Protein AF-A0A7Y6BSF4-F1 (afdb_monomer)

Structure (mmCIF, N/CA/C/O backbone):
data_AF-A0A7Y6BSF4-F1
#
_entry.id   AF-A0A7Y6BSF4-F1
#
loop_
_atom_site.group_PDB
_atom_site.id
_atom_site.type_symbol
_atom_site.label_atom_id
_atom_site.label_alt_id
_atom_site.label_comp_id
_atom_site.label_asym_id
_atom_site.label_entity_id
_atom_site.label_seq_id
_atom_site.pdbx_PDB_ins_code
_atom_site.Cartn_x
_atom_site.Cartn_y
_atom_site.Cartn_z
_atom_site.occupancy
_atom_site.B_iso_or_equiv
_atom_site.auth_seq_id
_atom_site.auth_comp_id
_atom_site.auth_asym_id
_atom_site.auth_atom_id
_atom_site.pdbx_PDB_model_num
ATOM 1 N N . MET A 1 1 ? -9.303 14.505 17.439 1.00 60.97 1 MET A N 1
ATOM 2 C CA . MET A 1 1 ? -8.666 13.301 16.855 1.00 60.97 1 MET A CA 1
ATOM 3 C C . MET A 1 1 ? -7.987 13.713 15.555 1.00 60.97 1 MET A C 1
ATOM 5 O O . MET A 1 1 ? -8.568 14.531 14.851 1.00 60.97 1 MET A O 1
ATOM 9 N N . ARG A 1 2 ? -6.765 13.244 15.262 1.00 72.50 2 ARG A N 1
ATOM 10 C CA . ARG A 1 2 ? -6.078 13.554 13.991 1.00 72.50 2 ARG A CA 1
ATOM 11 C C . ARG A 1 2 ? -6.837 12.926 12.815 1.00 72.50 2 ARG A C 1
ATOM 13 O O . ARG A 1 2 ? -7.435 11.868 12.977 1.00 72.50 2 ARG A O 1
ATOM 20 N N . SER A 1 3 ? -6.778 13.574 11.651 1.00 77.94 3 SER A N 1
ATOM 21 C CA . SER A 1 3 ? -7.277 13.024 10.389 1.00 77.94 3 SER A CA 1
ATOM 22 C C . SER A 1 3 ? -6.431 11.817 9.964 1.00 77.94 3 SER A C 1
ATOM 24 O O . SER A 1 3 ? -5.239 11.987 9.708 1.00 77.94 3 SER A O 1
ATOM 26 N N . LEU A 1 4 ? -7.021 10.620 9.911 1.00 83.88 4 LEU A N 1
ATOM 27 C CA . LEU A 1 4 ? -6.333 9.371 9.530 1.00 83.88 4 LEU A CA 1
ATOM 28 C C . LEU A 1 4 ? -6.482 9.049 8.036 1.00 83.88 4 LEU A C 1
ATOM 30 O O . LEU A 1 4 ? -5.671 8.310 7.483 1.00 83.88 4 LEU A O 1
ATOM 34 N N . SER A 1 5 ? -7.487 9.630 7.383 1.00 84.81 5 SER A N 1
ATOM 35 C CA . SER A 1 5 ? -7.695 9.583 5.933 1.00 84.81 5 SER A CA 1
ATOM 36 C C . SER A 1 5 ? -8.354 10.883 5.459 1.00 84.81 5 SER A C 1
ATOM 38 O O . SER A 1 5 ? -8.779 11.705 6.276 1.00 84.81 5 SER A O 1
ATOM 40 N N . GLN A 1 6 ? -8.494 11.063 4.148 1.00 78.31 6 GLN A N 1
ATOM 41 C CA . GLN A 1 6 ? -9.276 12.151 3.550 1.00 78.31 6 GLN A CA 1
ATOM 42 C C . GLN A 1 6 ? -10.756 12.114 3.967 1.00 78.31 6 GLN A C 1
ATOM 44 O O . GLN A 1 6 ? -11.407 13.156 4.057 1.00 78.31 6 GLN A O 1
ATOM 49 N N . ILE A 1 7 ? -11.300 10.921 4.224 1.00 79.38 7 ILE A N 1
ATOM 50 C CA . ILE A 1 7 ? -12.734 10.707 4.462 1.00 79.38 7 ILE A CA 1
ATOM 51 C C . ILE A 1 7 ? -13.069 10.721 5.965 1.00 79.38 7 ILE A C 1
ATOM 53 O O . ILE A 1 7 ? -14.199 11.077 6.330 1.00 79.38 7 ILE A O 1
ATOM 57 N N . ASN A 1 8 ? -12.095 10.375 6.819 1.00 84.44 8 ASN A N 1
ATOM 58 C CA . ASN A 1 8 ? -12.194 10.264 8.280 1.00 84.44 8 ASN A CA 1
ATOM 59 C C . ASN A 1 8 ? -13.444 9.514 8.747 1.00 84.44 8 ASN A C 1
ATOM 61 O O . ASN A 1 8 ? -14.318 10.050 9.444 1.00 84.44 8 ASN A O 1
ATOM 65 N N . LEU A 1 9 ? -13.541 8.258 8.330 1.00 81.81 9 LEU A N 1
ATOM 66 C CA . LEU A 1 9 ? -14.673 7.402 8.655 1.00 81.81 9 LEU A CA 1
ATOM 67 C C . LEU A 1 9 ? -14.718 7.024 10.138 1.00 81.81 9 LEU A C 1
ATOM 69 O O . LEU A 1 9 ? -15.810 6.919 10.689 1.00 81.81 9 LEU A O 1
ATOM 73 N N . LEU A 1 10 ? -13.572 6.911 10.811 1.00 81.00 10 LEU A N 1
ATOM 74 C CA . LEU A 1 10 ? -13.476 6.593 12.234 1.00 81.00 10 LEU A CA 1
ATOM 75 C C . LEU A 1 10 ? -14.146 7.671 13.085 1.00 81.00 10 LEU A C 1
ATOM 77 O O . LEU A 1 10 ? -14.959 7.355 13.947 1.00 81.00 10 LEU A O 1
ATOM 81 N N . SER A 1 11 ? -13.856 8.952 12.831 1.00 77.31 11 SER A N 1
ATOM 82 C CA . SER A 1 11 ? -14.504 10.038 13.580 1.00 77.31 11 SER A CA 1
ATOM 83 C C . SER A 1 11 ? -16.001 10.101 13.307 1.00 77.31 11 SER A C 1
ATOM 85 O O . SER A 1 11 ? -16.767 10.366 14.226 1.00 77.31 11 SER A O 1
ATOM 87 N N . LYS A 1 12 ? -16.424 9.826 12.064 1.00 82.12 12 LYS A N 1
ATOM 88 C CA . LYS A 1 12 ? -17.850 9.752 11.721 1.00 82.12 12 LYS A CA 1
ATOM 89 C C . LYS A 1 12 ? -18.521 8.616 12.490 1.00 82.12 12 LYS A C 1
ATOM 91 O O . LYS A 1 12 ? -19.498 8.864 13.179 1.00 82.12 12 LYS A O 1
ATOM 96 N N . GLY A 1 13 ? -17.929 7.422 12.477 1.00 76.38 13 GLY A N 1
ATOM 97 C CA . GLY A 1 13 ? -18.426 6.264 13.218 1.00 76.38 13 GLY A CA 1
ATOM 98 C C . GLY A 1 13 ? -18.480 6.485 14.733 1.00 76.38 13 GLY A C 1
ATOM 99 O O . GLY A 1 13 ? -19.457 6.100 15.363 1.00 76.38 13 GLY A O 1
ATOM 100 N N . LEU A 1 14 ? -17.478 7.142 15.326 1.00 78.31 14 LEU A N 1
ATOM 101 C CA . LEU A 1 14 ? -17.485 7.475 16.757 1.00 78.31 14 LEU A CA 1
ATOM 102 C C . LEU A 1 14 ? -18.593 8.473 17.116 1.00 78.31 14 LEU A C 1
ATOM 104 O O . LEU A 1 14 ? -19.271 8.281 18.122 1.00 78.31 14 LEU A O 1
ATOM 108 N N . ASN A 1 15 ? -18.810 9.497 16.287 1.00 79.81 15 ASN A N 1
ATOM 109 C CA . ASN A 1 15 ? -19.904 10.450 16.487 1.00 79.81 15 ASN A CA 1
ATOM 110 C C . ASN A 1 15 ? -21.271 9.766 16.347 1.00 79.81 15 ASN A C 1
ATOM 112 O O . ASN A 1 15 ? -22.157 9.981 17.164 1.00 79.81 15 ASN A O 1
ATOM 116 N N . GLU A 1 16 ? -21.419 8.884 15.357 1.00 74.88 16 GLU A N 1
ATOM 117 C CA . GLU A 1 16 ? -22.640 8.102 15.151 1.00 74.88 16 GLU A CA 1
ATOM 118 C C . GLU A 1 16 ? -22.959 7.143 16.308 1.00 74.88 16 GLU A C 1
ATOM 120 O O . GLU A 1 16 ? -24.130 6.856 16.546 1.00 74.88 16 GLU A O 1
ATOM 125 N N . LEU A 1 17 ? -21.939 6.630 17.006 1.00 73.19 17 LEU A N 1
ATOM 126 C CA . LEU A 1 17 ? -22.104 5.790 18.197 1.00 73.19 17 LEU A CA 1
ATOM 127 C C . LEU A 1 17 ? -22.448 6.601 19.453 1.00 73.19 17 LEU A C 1
ATOM 129 O O . LEU A 1 17 ? -23.107 6.072 20.343 1.00 73.19 17 LEU A O 1
ATOM 133 N N . ALA A 1 18 ? -21.993 7.853 19.537 1.00 74.88 18 ALA A N 1
ATOM 134 C CA . ALA A 1 18 ? -22.313 8.750 20.646 1.00 74.88 18 ALA A CA 1
ATOM 135 C C . ALA A 1 18 ? -23.772 9.246 20.596 1.00 74.88 18 ALA A C 1
ATOM 137 O O . ALA A 1 18 ? -24.351 9.565 21.633 1.00 74.88 18 ALA A O 1
ATOM 138 N N . ASP A 1 19 ? -24.384 9.274 19.410 1.00 74.06 19 ASP A N 1
ATOM 139 C CA . ASP A 1 19 ? -25.801 9.585 19.239 1.00 74.06 19 ASP A CA 1
ATOM 140 C C . ASP A 1 19 ? -26.688 8.385 19.639 1.00 74.06 19 ASP A C 1
ATOM 142 O O . ASP A 1 19 ? -27.031 7.527 18.824 1.00 74.06 19 ASP A O 1
ATOM 146 N N . GLU A 1 20 ? -27.134 8.348 20.900 1.00 58.25 20 GLU A N 1
ATOM 147 C CA . GLU A 1 20 ? -27.978 7.282 21.490 1.00 58.25 20 GLU A CA 1
ATOM 148 C C . GLU A 1 20 ? -29.340 7.051 20.786 1.00 58.25 20 GLU A C 1
ATOM 150 O O . GLU A 1 20 ? -30.041 6.073 21.052 1.00 58.25 20 GLU A O 1
ATOM 155 N N . LYS A 1 21 ? -29.757 7.927 19.862 1.00 57.91 21 LYS A N 1
ATOM 156 C CA . LYS A 1 21 ? -31.103 7.937 19.254 1.00 57.91 21 LYS A CA 1
ATOM 157 C C . LYS A 1 21 ? -31.223 7.087 17.984 1.00 57.91 21 LYS A C 1
ATOM 159 O O . LYS A 1 21 ? -31.672 7.577 16.946 1.00 57.91 21 LYS A O 1
ATOM 164 N N . ARG A 1 22 ? -30.855 5.805 18.031 1.00 58.88 22 ARG A N 1
ATOM 165 C CA . ARG A 1 22 ? -30.888 4.934 16.840 1.00 58.88 22 ARG A CA 1
ATOM 166 C C . ARG A 1 22 ? -31.751 3.680 17.037 1.00 58.88 22 ARG A C 1
ATOM 168 O O . ARG A 1 22 ? -31.344 2.698 17.643 1.00 58.88 22 ARG A O 1
ATOM 175 N N . GLY A 1 23 ? -32.976 3.720 16.497 1.00 67.44 23 GLY A N 1
ATOM 176 C CA . GLY A 1 23 ? -33.899 2.575 16.429 1.00 67.44 23 GLY A CA 1
ATOM 177 C C . GLY A 1 23 ? -33.490 1.521 15.384 1.00 67.44 23 GLY A C 1
ATOM 178 O O . GLY A 1 23 ? -32.611 1.761 14.558 1.00 67.44 23 GLY A O 1
ATOM 179 N N . ILE A 1 24 ? -34.158 0.361 15.366 1.00 64.38 24 ILE A N 1
ATOM 180 C CA . ILE A 1 24 ? -33.802 -0.837 14.562 1.00 64.38 24 ILE A CA 1
ATOM 181 C C . ILE A 1 24 ? -33.601 -0.535 13.056 1.00 64.38 24 ILE A C 1
ATOM 183 O O . ILE A 1 24 ? -32.718 -1.108 12.416 1.00 64.38 24 ILE A O 1
ATOM 187 N N . HIS A 1 25 ? -34.354 0.415 12.489 1.00 59.81 25 HIS A N 1
ATOM 188 C CA . HIS A 1 25 ? -34.218 0.834 11.085 1.00 59.81 25 HIS A CA 1
ATOM 189 C C . HIS A 1 25 ? -32.868 1.485 10.763 1.00 59.81 25 HIS A C 1
ATOM 191 O O . HIS A 1 25 ? -32.310 1.246 9.694 1.00 59.81 25 HIS A O 1
ATOM 197 N N . SER A 1 26 ? -32.305 2.252 11.697 1.00 62.84 26 SER A N 1
ATOM 198 C CA . SER A 1 26 ? -30.985 2.869 11.523 1.00 62.84 26 SER A CA 1
ATOM 199 C C . SER A 1 26 ? -29.856 1.831 11.534 1.00 62.84 26 SER A C 1
ATOM 201 O O . SER A 1 26 ? -28.879 1.972 10.803 1.00 62.84 26 SER A O 1
ATOM 203 N N . TYR A 1 27 ? -30.022 0.735 12.282 1.00 62.59 27 TYR A N 1
ATOM 204 C CA . TYR A 1 27 ? -29.072 -0.378 12.295 1.00 62.59 27 TYR A CA 1
ATOM 205 C C . TYR A 1 27 ? -29.069 -1.147 10.967 1.00 62.59 27 TYR A C 1
ATOM 207 O O . TYR A 1 27 ? -28.011 -1.532 10.463 1.00 62.59 27 TYR A O 1
ATOM 215 N N . LEU A 1 28 ? -30.252 -1.351 10.376 1.00 60.88 28 LEU A N 1
ATOM 216 C CA . LEU A 1 28 ? -30.380 -1.960 9.053 1.00 60.88 28 LEU A CA 1
ATOM 217 C C . LEU A 1 28 ? -29.783 -1.056 7.967 1.00 60.88 28 LEU A C 1
ATOM 219 O O . LEU A 1 28 ? -28.988 -1.544 7.168 1.00 60.88 28 LEU A O 1
ATOM 223 N N . LEU A 1 29 ? -30.077 0.249 7.980 1.00 62.25 29 LEU A N 1
ATOM 224 C CA . LEU A 1 29 ? -29.516 1.209 7.019 1.00 62.25 29 LEU A CA 1
ATOM 225 C C . LEU A 1 29 ? -27.980 1.285 7.117 1.00 62.25 29 LEU A C 1
ATOM 227 O O . LEU A 1 29 ? -27.287 1.192 6.104 1.00 62.25 29 LEU A O 1
ATOM 231 N N . GLY A 1 30 ? -27.441 1.310 8.340 1.00 63.19 30 GLY A N 1
ATOM 232 C CA . GLY A 1 30 ? -25.997 1.297 8.585 1.00 63.19 30 GLY A CA 1
ATOM 233 C C . GLY A 1 30 ? -25.292 0.023 8.097 1.00 63.19 30 GLY A C 1
ATOM 234 O O . GLY A 1 30 ? -24.103 0.057 7.782 1.00 63.19 30 GLY A O 1
ATOM 235 N N . LYS A 1 31 ? -25.994 -1.116 7.966 1.00 64.06 31 LYS A N 1
ATOM 236 C CA . LYS A 1 31 ? -25.427 -2.308 7.306 1.00 64.06 31 LYS A CA 1
ATOM 237 C C . LYS A 1 31 ? -25.275 -2.124 5.796 1.00 64.06 31 LYS A C 1
ATOM 239 O O . LYS A 1 31 ? -24.315 -2.656 5.244 1.00 64.06 31 LYS A O 1
ATOM 244 N N . PHE A 1 32 ? -26.169 -1.383 5.144 1.00 63.12 32 PHE A N 1
ATOM 245 C CA . PHE A 1 32 ? -26.078 -1.106 3.707 1.00 63.12 32 PHE A CA 1
ATOM 246 C C . PHE A 1 32 ? -25.007 -0.056 3.393 1.00 63.12 32 PHE A C 1
ATOM 248 O O . PHE A 1 32 ? -24.246 -0.225 2.439 1.00 63.12 32 PHE A O 1
ATOM 255 N N . GLU A 1 33 ? -24.849 0.960 4.245 1.00 69.50 33 GLU A N 1
ATOM 256 C CA . GLU A 1 33 ? -23.815 1.994 4.079 1.00 69.50 33 GLU A CA 1
ATOM 257 C C . GLU A 1 33 ? -22.380 1.439 4.125 1.00 69.50 33 GLU A C 1
ATOM 259 O O . GLU A 1 33 ? -21.488 1.977 3.466 1.00 69.50 33 GLU A O 1
ATOM 264 N N . LYS A 1 34 ? -22.150 0.310 4.813 1.00 69.06 34 LYS A N 1
ATOM 265 C CA . LYS A 1 34 ? -20.840 -0.377 4.852 1.00 69.06 34 LYS A CA 1
ATOM 266 C C . LYS A 1 34 ? -20.336 -0.833 3.482 1.00 69.06 34 LYS A C 1
ATOM 268 O O . LYS A 1 34 ? -19.127 -1.001 3.303 1.00 69.06 34 LYS A O 1
ATOM 273 N N . TYR A 1 35 ? -21.240 -1.036 2.524 1.00 74.38 35 TYR A N 1
ATOM 274 C CA . TYR A 1 35 ? -20.900 -1.449 1.162 1.00 74.38 35 TYR A CA 1
ATOM 275 C C . TYR A 1 35 ? -20.821 -0.280 0.184 1.00 74.38 35 TYR A C 1
ATOM 277 O O . TYR A 1 35 ? -20.491 -0.507 -0.981 1.00 74.38 35 TYR A O 1
ATOM 285 N N . SER A 1 36 ? -21.049 0.952 0.648 1.00 84.38 36 SER A N 1
ATOM 286 C CA . SER A 1 36 ? -20.882 2.145 -0.176 1.00 84.38 36 SER A CA 1
ATOM 287 C C . SER A 1 36 ? -19.462 2.220 -0.745 1.00 84.38 36 SER A C 1
ATOM 289 O O . SER A 1 36 ? -18.484 1.897 -0.058 1.00 84.38 36 SER A O 1
ATOM 291 N N . ARG A 1 37 ? -19.358 2.602 -2.020 1.00 87.81 37 ARG A N 1
ATOM 292 C CA . ARG A 1 37 ? -18.085 2.817 -2.710 1.00 87.81 37 ARG A CA 1
ATOM 293 C C . ARG A 1 37 ? -17.554 4.198 -2.342 1.00 87.81 37 ARG A C 1
ATOM 295 O O . ARG A 1 37 ? -18.297 5.174 -2.287 1.00 87.81 37 ARG A O 1
ATOM 302 N N . CYS A 1 38 ? -16.272 4.262 -2.029 1.00 88.94 38 CYS A N 1
ATOM 303 C CA . CYS A 1 38 ? -15.579 5.471 -1.616 1.00 88.94 38 CYS A CA 1
ATOM 304 C C . CYS A 1 38 ? -14.312 5.625 -2.451 1.00 88.94 38 CYS A C 1
ATOM 306 O O . CYS A 1 38 ? -13.680 4.635 -2.818 1.00 88.94 38 CYS A O 1
ATOM 308 N N . TYR A 1 39 ? -13.942 6.873 -2.715 1.00 91.38 39 TYR A N 1
ATOM 309 C CA . TYR A 1 39 ? -12.765 7.214 -3.501 1.00 91.38 39 TYR A CA 1
ATOM 310 C C . TYR A 1 39 ? -11.667 7.744 -2.588 1.00 91.38 39 TYR A C 1
ATOM 312 O O . TYR A 1 39 ? -11.932 8.597 -1.740 1.00 91.38 39 TYR A O 1
ATOM 320 N N . LEU A 1 40 ? -10.447 7.254 -2.779 1.00 91.69 40 LEU A N 1
ATOM 321 C CA . LEU A 1 40 ? -9.244 7.781 -2.141 1.00 91.69 40 LEU A CA 1
ATOM 322 C C . LEU A 1 40 ? -8.273 8.250 -3.217 1.00 91.69 40 LEU A C 1
ATOM 324 O O . LEU A 1 40 ? -8.106 7.591 -4.241 1.00 91.69 40 LEU A O 1
ATOM 328 N N . ASP A 1 41 ? -7.614 9.374 -2.972 1.00 93.31 41 ASP A N 1
ATOM 329 C CA . ASP A 1 41 ? -6.631 9.926 -3.898 1.00 93.31 41 ASP A CA 1
ATOM 330 C C . ASP A 1 41 ? -5.217 9.664 -3.344 1.00 93.31 41 ASP A C 1
ATOM 332 O O . ASP A 1 41 ? -4.767 10.324 -2.404 1.00 93.31 41 ASP A O 1
ATOM 336 N N . ILE A 1 42 ? -4.503 8.698 -3.931 1.00 93.38 42 ILE A N 1
ATOM 337 C CA . ILE A 1 42 ? -3.132 8.327 -3.543 1.00 93.38 42 ILE A CA 1
ATOM 338 C C . ILE A 1 42 ? -2.098 9.048 -4.411 1.00 93.38 42 ILE A C 1
ATOM 340 O O . ILE A 1 42 ? -2.309 9.276 -5.604 1.00 93.38 42 ILE A O 1
ATOM 344 N N . ARG A 1 43 ? -0.954 9.419 -3.825 1.00 91.00 43 ARG A N 1
ATOM 345 C CA . ARG A 1 43 ? 0.094 10.190 -4.510 1.00 91.00 43 ARG A CA 1
ATOM 346 C C . ARG A 1 43 ? 1.348 9.349 -4.695 1.00 91.00 43 ARG A C 1
ATOM 348 O O . ARG A 1 43 ? 2.013 9.003 -3.726 1.00 91.00 43 ARG A O 1
ATOM 355 N N . LEU A 1 44 ? 1.732 9.132 -5.949 1.00 90.31 44 LEU A N 1
ATOM 356 C CA . LEU A 1 44 ? 2.836 8.241 -6.307 1.00 90.31 44 LEU A CA 1
ATOM 357 C C . LEU A 1 44 ? 3.783 8.879 -7.337 1.00 90.31 44 LEU A C 1
ATOM 359 O O . LEU A 1 44 ? 3.355 9.718 -8.137 1.00 90.31 44 LEU A O 1
ATOM 363 N N . PRO A 1 45 ? 5.076 8.512 -7.350 1.00 90.38 45 PRO A N 1
ATOM 364 C CA . PRO A 1 45 ? 5.997 8.882 -8.422 1.00 90.38 45 PRO A CA 1
ATOM 365 C C . PRO A 1 45 ? 5.542 8.357 -9.790 1.00 90.38 45 PRO A C 1
ATOM 367 O O . PRO A 1 45 ? 5.086 7.223 -9.906 1.00 90.38 45 PRO A O 1
ATOM 370 N N . HIS A 1 46 ? 5.729 9.150 -10.849 1.00 89.19 46 HIS A N 1
ATOM 371 C CA . HIS A 1 46 ? 5.353 8.753 -12.216 1.00 89.19 46 HIS A CA 1
ATOM 372 C C . HIS A 1 46 ? 6.038 7.461 -12.664 1.00 89.19 46 HIS A C 1
ATOM 374 O O . HIS A 1 46 ? 5.408 6.629 -13.308 1.00 89.19 46 HIS A O 1
ATOM 380 N N . TYR A 1 47 ? 7.322 7.311 -12.335 1.00 87.75 47 TYR A N 1
ATOM 381 C CA . TYR A 1 47 ? 8.110 6.160 -12.758 1.00 87.75 47 TYR A CA 1
ATOM 382 C C . TYR A 1 47 ? 7.588 4.855 -12.146 1.00 87.75 47 TYR A C 1
ATOM 384 O O . TYR A 1 47 ? 7.371 3.894 -12.875 1.00 87.75 47 TYR A O 1
ATOM 392 N N . GLU A 1 48 ? 7.278 4.850 -10.847 1.00 88.56 48 GLU A N 1
ATOM 393 C CA . GLU A 1 48 ? 6.754 3.657 -10.167 1.00 88.56 48 GLU A CA 1
ATOM 394 C C . GLU A 1 48 ? 5.374 3.252 -10.701 1.00 88.56 48 GLU A C 1
ATOM 396 O O . GLU A 1 48 ? 5.086 2.068 -10.843 1.00 88.56 48 GLU A O 1
ATOM 401 N N . ILE A 1 49 ? 4.542 4.226 -11.092 1.00 91.19 49 ILE A N 1
ATOM 402 C CA . ILE A 1 49 ? 3.258 3.951 -11.756 1.00 91.19 49 ILE A CA 1
ATOM 403 C C . ILE A 1 49 ? 3.479 3.286 -13.118 1.00 91.19 49 ILE A C 1
ATOM 405 O O . ILE A 1 49 ? 2.791 2.323 -13.446 1.00 91.19 49 ILE A O 1
ATOM 409 N N . LEU A 1 50 ? 4.402 3.809 -13.931 1.00 90.50 50 LEU A N 1
ATOM 410 C CA . LEU A 1 50 ? 4.700 3.241 -15.250 1.00 90.50 50 LEU A CA 1
ATOM 411 C C . LEU A 1 50 ? 5.266 1.828 -15.131 1.00 90.50 50 LEU A C 1
ATOM 413 O O . LEU A 1 50 ? 4.860 0.948 -15.882 1.00 90.50 50 LEU A O 1
ATOM 417 N N . ARG A 1 51 ? 6.150 1.602 -14.159 1.00 90.06 51 ARG A N 1
ATOM 418 C CA . ARG A 1 51 ? 6.721 0.285 -13.887 1.00 90.06 51 ARG A CA 1
ATOM 419 C C . ARG A 1 51 ? 5.652 -0.712 -13.438 1.00 90.06 51 ARG A C 1
ATOM 421 O O . ARG A 1 51 ? 5.615 -1.815 -13.966 1.00 90.06 51 ARG A O 1
ATOM 428 N N . ALA A 1 52 ? 4.759 -0.316 -12.528 1.00 92.19 52 ALA A N 1
ATOM 429 C CA . ALA A 1 52 ? 3.636 -1.159 -12.118 1.00 92.19 52 ALA A CA 1
ATOM 430 C C . ALA A 1 52 ? 2.738 -1.529 -13.309 1.00 92.19 52 ALA A C 1
ATOM 432 O O . ALA A 1 52 ? 2.347 -2.680 -13.435 1.00 92.19 52 ALA A O 1
ATOM 433 N N . LYS A 1 53 ? 2.450 -0.573 -14.203 1.00 92.56 53 LYS A N 1
ATOM 434 C CA . LYS A 1 53 ? 1.674 -0.835 -15.424 1.00 92.56 53 LYS A CA 1
ATOM 435 C C . LYS A 1 53 ? 2.371 -1.812 -16.364 1.00 92.56 53 LYS A C 1
ATOM 437 O O . LYS A 1 53 ? 1.754 -2.796 -16.727 1.00 92.56 53 LYS A O 1
ATOM 442 N N . SER A 1 54 ? 3.649 -1.584 -16.664 1.00 91.44 54 SER A N 1
ATOM 443 C CA . SER A 1 54 ? 4.439 -2.493 -17.503 1.00 91.44 54 SER A CA 1
ATOM 444 C C . SER A 1 54 ? 4.442 -3.915 -16.942 1.00 91.44 54 SER A C 1
ATOM 446 O O . SER A 1 54 ? 4.294 -4.864 -17.691 1.00 91.44 54 SER A O 1
ATOM 448 N N . PHE A 1 55 ? 4.551 -4.064 -15.619 1.00 90.62 55 PHE A N 1
ATOM 449 C CA . PHE A 1 55 ? 4.475 -5.376 -14.982 1.00 90.62 55 PHE A CA 1
ATOM 450 C C . PHE A 1 55 ? 3.091 -6.029 -15.133 1.00 90.62 55 PHE A C 1
ATOM 452 O O . PHE A 1 55 ? 3.000 -7.237 -15.321 1.00 90.62 55 PHE A O 1
ATOM 459 N N . LEU A 1 56 ? 2.006 -5.256 -15.028 1.00 91.38 56 LEU A N 1
ATOM 460 C CA . LEU A 1 56 ? 0.659 -5.779 -15.264 1.00 91.38 56 LEU A CA 1
ATOM 461 C C . LEU A 1 56 ? 0.463 -6.182 -16.730 1.00 91.38 56 LEU A C 1
ATOM 463 O O . LEU A 1 56 ? -0.158 -7.211 -16.978 1.00 91.38 56 LEU A O 1
ATOM 467 N N . ASP A 1 57 ? 1.029 -5.426 -17.672 1.00 91.00 57 ASP A N 1
ATOM 468 C CA . ASP A 1 57 ? 1.032 -5.775 -19.095 1.00 91.00 57 ASP A CA 1
ATOM 469 C C . ASP A 1 57 ? 1.752 -7.117 -19.322 1.00 91.00 57 ASP A C 1
ATOM 471 O O . ASP A 1 57 ? 1.172 -8.017 -19.927 1.00 91.00 57 ASP A O 1
ATOM 475 N N . ASP A 1 58 ? 2.928 -7.319 -18.714 1.00 89.44 58 ASP A N 1
ATOM 476 C CA . ASP A 1 58 ? 3.649 -8.602 -18.765 1.00 89.44 58 ASP A CA 1
ATOM 477 C C . ASP A 1 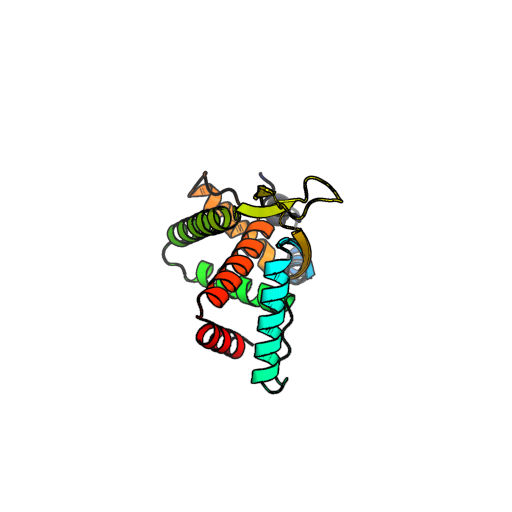58 ? 2.799 -9.766 -18.206 1.00 89.44 58 ASP A C 1
ATOM 479 O O . ASP A 1 58 ? 2.795 -10.871 -18.749 1.00 89.44 58 ASP A O 1
ATOM 483 N N . VAL A 1 59 ? 2.052 -9.538 -17.117 1.00 87.69 59 VAL A N 1
ATOM 484 C CA . VAL A 1 59 ? 1.143 -10.547 -16.537 1.00 87.69 59 VAL A CA 1
ATOM 485 C C . VAL A 1 59 ? -0.008 -10.876 -17.490 1.00 87.69 59 VAL A C 1
ATOM 487 O O . VAL A 1 59 ? -0.375 -12.047 -17.624 1.00 87.69 59 VAL A O 1
ATOM 490 N N . MET A 1 60 ? -0.579 -9.874 -18.161 1.00 88.62 60 MET A N 1
ATOM 491 C CA . MET A 1 60 ? -1.637 -10.087 -19.153 1.00 88.62 60 MET A CA 1
ATOM 492 C C . MET A 1 60 ? -1.111 -10.877 -20.355 1.00 88.62 60 MET A C 1
ATOM 494 O O . MET A 1 60 ? -1.757 -11.833 -20.782 1.00 88.62 60 MET A O 1
ATOM 498 N N . GLU A 1 61 ? 0.084 -10.548 -20.851 1.00 89.19 61 GLU A N 1
ATOM 499 C CA . GLU A 1 61 ? 0.725 -11.279 -21.948 1.00 89.19 61 GLU A CA 1
ATOM 500 C C . GLU A 1 61 ? 0.992 -12.744 -21.578 1.00 89.19 61 GLU A C 1
ATOM 502 O O . GLU A 1 61 ? 0.655 -13.645 -22.343 1.00 89.19 61 GLU A O 1
ATOM 507 N N . LEU A 1 62 ? 1.521 -13.004 -20.378 1.00 87.19 62 LEU A N 1
ATOM 508 C CA . LEU A 1 62 ? 1.817 -14.363 -19.904 1.00 87.19 62 LEU A CA 1
ATOM 509 C C . LEU A 1 62 ? 0.574 -15.223 -19.653 1.00 87.19 62 LEU A C 1
ATOM 511 O O . LEU A 1 62 ? 0.675 -16.449 -19.619 1.00 87.19 62 LEU A O 1
ATOM 515 N N . THR A 1 63 ? -0.579 -14.596 -19.433 1.00 87.81 63 THR A N 1
ATOM 516 C CA . THR A 1 63 ? -1.852 -15.285 -19.179 1.00 87.81 63 THR A CA 1
ATOM 517 C C . THR A 1 63 ? -2.725 -15.374 -20.430 1.00 87.81 63 THR A C 1
ATOM 519 O O . THR A 1 63 ? -3.912 -15.684 -20.315 1.00 87.81 63 THR A O 1
ATOM 522 N N . ASP A 1 64 ? -2.171 -15.086 -21.615 1.00 88.19 64 ASP A N 1
ATOM 523 C CA . ASP A 1 64 ? -2.907 -15.002 -22.882 1.00 88.19 64 ASP A CA 1
ATOM 524 C C . ASP A 1 64 ? -4.151 -14.098 -22.773 1.00 88.19 64 ASP A C 1
ATOM 526 O O . ASP A 1 64 ? -5.202 -14.369 -23.353 1.00 88.19 64 ASP A O 1
ATOM 530 N N . HIS A 1 65 ? -4.040 -13.017 -21.992 1.00 88.12 65 HIS A N 1
ATOM 531 C CA . HIS A 1 65 ? -5.105 -12.047 -21.715 1.00 88.12 65 HIS A CA 1
ATOM 532 C C . HIS A 1 65 ? -6.362 -12.650 -21.061 1.00 88.12 65 HIS A C 1
ATOM 534 O O . HIS A 1 65 ? -7.424 -12.026 -21.047 1.00 88.12 65 HIS A O 1
ATOM 540 N N . SER A 1 66 ? -6.263 -13.854 -20.487 1.00 84.19 66 SER A N 1
ATOM 541 C CA . SER A 1 66 ? -7.363 -14.464 -19.726 1.00 84.19 66 SER A CA 1
ATOM 542 C C . SER A 1 66 ? -7.660 -13.712 -18.426 1.00 84.19 66 SER A C 1
ATOM 544 O O . SER A 1 66 ? -8.793 -13.729 -17.943 1.00 84.19 66 SER A O 1
ATOM 546 N N . ILE A 1 67 ? -6.651 -13.029 -17.880 1.00 85.69 67 ILE A N 1
ATOM 547 C CA . ILE A 1 67 ? -6.727 -12.254 -16.648 1.00 85.69 67 ILE A CA 1
ATOM 548 C C . ILE A 1 67 ? -6.472 -10.783 -16.986 1.00 85.69 67 ILE A C 1
ATOM 550 O O . ILE A 1 67 ? -5.382 -10.418 -17.412 1.00 85.69 67 ILE A O 1
ATOM 554 N N . MET A 1 68 ? -7.479 -9.934 -16.771 1.00 87.38 68 MET A N 1
ATOM 555 C CA . MET A 1 68 ? -7.387 -8.483 -16.960 1.00 87.38 68 MET A CA 1
ATOM 556 C C . MET A 1 68 ? -7.275 -7.810 -15.593 1.00 87.38 68 MET A C 1
ATOM 558 O O . MET A 1 68 ? -8.235 -7.826 -14.825 1.00 87.38 68 MET A O 1
ATOM 562 N N . ILE A 1 69 ? -6.115 -7.226 -15.286 1.00 89.00 69 ILE A N 1
ATOM 563 C CA . ILE A 1 69 ? -5.851 -6.589 -13.987 1.00 89.00 69 ILE A CA 1
ATOM 564 C C . ILE A 1 69 ? -5.474 -5.131 -14.206 1.00 89.00 69 ILE A C 1
ATOM 566 O O . ILE A 1 69 ? -4.528 -4.812 -14.925 1.00 89.00 69 ILE A O 1
ATOM 570 N N . THR A 1 70 ? -6.192 -4.232 -13.539 1.00 91.88 70 THR A N 1
ATOM 571 C CA . THR A 1 70 ? -5.856 -2.807 -13.523 1.00 91.88 70 THR A CA 1
ATOM 572 C C . THR A 1 70 ? -4.978 -2.449 -12.324 1.00 91.88 70 THR A C 1
ATOM 574 O O . THR A 1 70 ? -4.836 -3.198 -11.357 1.00 91.88 70 THR A O 1
ATOM 577 N N . ILE A 1 71 ? -4.400 -1.244 -12.341 1.00 91.75 71 ILE A N 1
ATOM 578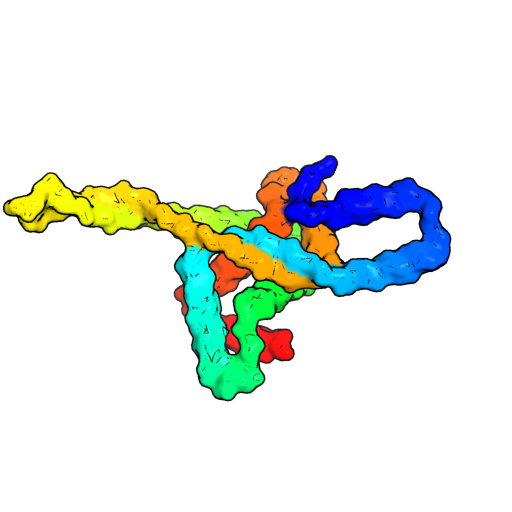 C CA . ILE A 1 71 ? -3.665 -0.727 -11.177 1.00 91.75 71 ILE A CA 1
ATOM 579 C C . ILE A 1 71 ? -4.567 -0.579 -9.942 1.00 91.75 71 ILE A C 1
ATOM 581 O O . ILE A 1 71 ? -4.087 -0.702 -8.818 1.00 91.75 71 ILE A O 1
ATOM 585 N N . GLU A 1 72 ? -5.863 -0.327 -10.141 1.00 92.12 72 GLU A N 1
ATOM 586 C CA . GLU A 1 72 ? -6.840 -0.236 -9.055 1.00 92.12 72 GLU A CA 1
ATOM 587 C C . GLU A 1 72 ? -7.071 -1.613 -8.424 1.00 92.12 72 GLU A C 1
ATOM 589 O O . GLU A 1 72 ? -7.036 -1.730 -7.198 1.00 92.12 72 GLU A O 1
ATOM 594 N N . ASP A 1 73 ? -7.181 -2.662 -9.245 1.00 91.81 73 ASP A N 1
ATOM 595 C CA . ASP A 1 73 ? -7.304 -4.051 -8.782 1.00 91.81 73 ASP A CA 1
ATOM 596 C C . ASP A 1 73 ? -6.045 -4.514 -8.044 1.00 91.81 73 ASP A C 1
ATOM 598 O O . ASP A 1 73 ? -6.133 -5.147 -6.988 1.00 91.81 73 ASP A O 1
ATOM 602 N N . LEU A 1 74 ? -4.861 -4.141 -8.547 1.00 92.69 74 LEU A N 1
ATOM 603 C CA . LEU A 1 74 ? -3.592 -4.402 -7.869 1.00 92.69 74 LEU A CA 1
ATOM 604 C C . LEU A 1 74 ? -3.565 -3.736 -6.489 1.00 92.69 74 LEU A C 1
ATOM 606 O O . LEU A 1 74 ? -3.259 -4.390 -5.493 1.00 92.69 74 LEU A O 1
ATOM 610 N N . VAL A 1 75 ? -3.916 -2.449 -6.406 1.00 94.00 75 VAL A N 1
ATOM 611 C CA . VAL A 1 75 ? -3.978 -1.726 -5.127 1.00 94.00 75 VAL A CA 1
ATOM 612 C C . VAL A 1 75 ? -4.992 -2.370 -4.179 1.00 94.00 75 VAL A C 1
ATOM 614 O O . VAL A 1 75 ? -4.679 -2.568 -3.003 1.00 94.00 75 VAL A O 1
ATOM 617 N N . GLY A 1 76 ? -6.173 -2.742 -4.678 1.00 92.50 76 GLY A N 1
ATOM 618 C CA . GLY A 1 76 ? -7.193 -3.448 -3.903 1.00 92.50 76 GLY A CA 1
ATOM 619 C C . GLY A 1 76 ? -6.691 -4.784 -3.356 1.00 92.50 76 GLY A C 1
ATOM 620 O O . GLY A 1 76 ? -6.865 -5.065 -2.170 1.00 92.50 76 GLY A O 1
ATOM 621 N N . THR A 1 77 ? -5.994 -5.562 -4.185 1.00 92.75 77 THR A N 1
ATOM 622 C CA . THR A 1 77 ? -5.416 -6.864 -3.821 1.00 92.75 77 THR A CA 1
ATOM 623 C C . THR A 1 77 ? -4.324 -6.719 -2.765 1.00 92.75 77 THR A C 1
ATOM 625 O O . THR A 1 77 ? -4.358 -7.401 -1.739 1.00 92.75 77 THR A O 1
ATOM 628 N N . LEU A 1 78 ? -3.380 -5.793 -2.964 1.00 93.38 78 LEU A N 1
ATOM 629 C CA . LEU A 1 78 ? -2.318 -5.509 -1.993 1.00 93.38 78 LEU A CA 1
ATOM 630 C C . LEU A 1 78 ? -2.899 -5.056 -0.650 1.00 93.38 78 LEU A C 1
ATOM 632 O O . LEU A 1 78 ? -2.432 -5.470 0.415 1.00 93.38 78 LEU A O 1
ATOM 636 N N . TYR A 1 79 ? -3.941 -4.227 -0.693 1.00 94.75 79 TYR A N 1
ATOM 637 C CA . TYR A 1 79 ? -4.593 -3.739 0.511 1.00 94.75 79 TYR A CA 1
ATOM 638 C C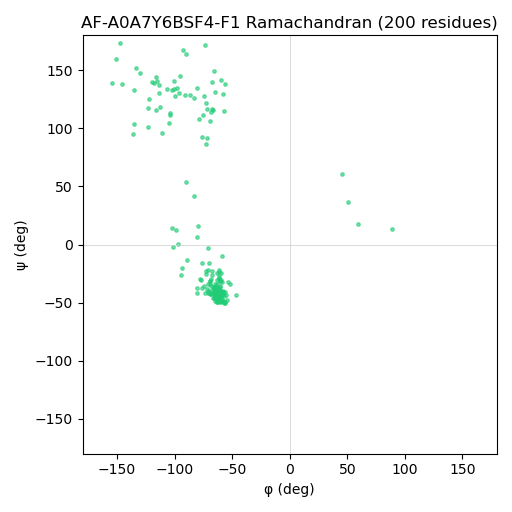 . TYR A 1 79 ? -5.393 -4.831 1.235 1.00 94.75 79 TYR A C 1
ATOM 640 O O . TYR A 1 79 ? -5.311 -4.932 2.461 1.00 94.75 79 TYR A O 1
ATOM 648 N N . ASP A 1 80 ? -6.105 -5.701 0.514 1.00 92.94 80 ASP A N 1
ATOM 649 C CA . ASP A 1 80 ? -6.796 -6.845 1.122 1.00 92.94 80 ASP A CA 1
ATOM 650 C C . ASP A 1 80 ? -5.800 -7.827 1.753 1.00 92.94 80 ASP A C 1
ATOM 652 O O . ASP A 1 80 ? -5.976 -8.240 2.902 1.00 92.94 80 ASP A O 1
ATOM 656 N N . GLN A 1 81 ? -4.687 -8.122 1.072 1.00 91.25 81 GLN A N 1
ATOM 657 C CA . GLN A 1 81 ? -3.594 -8.920 1.635 1.00 91.25 81 GLN A CA 1
ATOM 658 C C . GLN A 1 81 ? -3.030 -8.294 2.915 1.00 91.25 81 GLN A C 1
ATOM 660 O O . GLN A 1 81 ? -2.809 -9.006 3.900 1.00 91.25 81 GLN A O 1
ATOM 665 N N . PHE A 1 82 ? -2.838 -6.974 2.938 1.00 93.19 82 PHE A N 1
ATOM 666 C CA . PHE A 1 82 ? -2.413 -6.258 4.137 1.00 93.19 82 PHE A CA 1
ATOM 667 C C . PHE A 1 82 ? -3.432 -6.400 5.278 1.00 93.19 82 PHE A C 1
ATOM 669 O O . PHE A 1 82 ? -3.064 -6.796 6.384 1.00 93.19 82 PHE A O 1
ATOM 676 N N . LEU A 1 83 ? -4.722 -6.164 5.026 1.00 92.38 83 LEU A N 1
ATOM 677 C CA . LEU A 1 83 ? -5.768 -6.323 6.044 1.00 92.38 83 LEU A CA 1
ATOM 678 C C . LEU A 1 83 ? -5.890 -7.774 6.535 1.00 92.38 83 LEU A C 1
ATOM 680 O O . LEU A 1 83 ? -6.138 -8.020 7.719 1.00 92.38 83 LEU A O 1
ATOM 684 N N . ASN A 1 84 ? -5.668 -8.749 5.654 1.00 91.31 84 ASN A N 1
ATOM 685 C CA . ASN A 1 84 ? -5.612 -10.161 6.018 1.00 91.31 84 ASN A CA 1
ATOM 686 C C . ASN A 1 84 ? -4.413 -10.463 6.928 1.00 91.31 84 ASN A C 1
ATOM 688 O O . ASN A 1 84 ? -4.561 -11.260 7.858 1.00 91.31 84 ASN A O 1
ATOM 692 N N . GLN A 1 85 ? -3.261 -9.817 6.714 1.00 89.56 85 GLN A N 1
ATOM 693 C CA . GLN A 1 85 ? -2.121 -9.895 7.634 1.00 89.56 85 GLN A CA 1
ATOM 694 C C . GLN A 1 85 ? -2.450 -9.252 8.980 1.00 89.56 85 GLN A C 1
ATOM 696 O O . GLN A 1 85 ? -2.178 -9.867 10.003 1.00 89.56 85 GLN A O 1
ATOM 701 N N . VAL A 1 86 ? -3.096 -8.079 8.998 1.00 89.56 86 VAL A N 1
ATOM 702 C CA . VAL A 1 86 ? -3.550 -7.429 10.243 1.00 89.56 86 VAL A CA 1
ATOM 703 C C . VAL A 1 86 ? -4.449 -8.369 11.052 1.00 89.56 86 VAL A C 1
ATOM 705 O O . VAL A 1 86 ? -4.260 -8.507 12.256 1.00 89.56 86 VAL A O 1
ATOM 708 N N . ARG A 1 87 ? -5.383 -9.069 10.394 1.00 87.81 87 ARG A N 1
ATOM 709 C CA . ARG A 1 87 ? -6.307 -10.008 11.053 1.00 87.81 87 ARG A CA 1
ATOM 710 C C . ARG A 1 87 ? -5.607 -11.211 11.692 1.00 87.81 87 ARG A C 1
ATOM 712 O O . ARG A 1 87 ? -6.058 -11.678 12.731 1.00 87.81 87 ARG A O 1
ATOM 719 N N . HIS A 1 88 ? -4.561 -11.740 11.059 1.00 85.12 88 HIS A N 1
ATOM 720 C CA . HIS A 1 88 ? -3.870 -12.953 11.520 1.00 85.12 88 HIS A CA 1
ATOM 721 C C . HIS A 1 88 ? -2.555 -12.668 12.259 1.00 85.12 88 HIS A C 1
ATOM 723 O O . HIS A 1 88 ? -1.886 -13.598 12.710 1.00 85.12 88 HIS A O 1
ATOM 729 N N . ALA A 1 89 ? -2.152 -11.403 12.377 1.00 79.69 89 ALA A N 1
ATOM 730 C CA . ALA A 1 89 ? -0.922 -11.033 13.052 1.00 79.69 89 ALA A CA 1
ATOM 731 C C . ALA A 1 89 ? -1.034 -11.325 14.552 1.00 79.69 89 ALA A C 1
ATOM 733 O O . ALA A 1 89 ? -1.799 -10.686 15.269 1.00 79.69 89 ALA A O 1
ATOM 734 N N . ALA A 1 90 ? -0.198 -12.241 15.047 1.00 71.69 90 ALA A N 1
ATOM 735 C CA . ALA A 1 90 ? -0.119 -12.546 16.476 1.00 71.69 90 ALA A CA 1
ATOM 736 C C . ALA A 1 90 ? 0.296 -11.324 17.320 1.00 71.69 90 ALA A C 1
ATOM 738 O O . ALA A 1 90 ? -0.103 -11.199 18.475 1.00 71.69 90 ALA A O 1
ATOM 739 N N . LYS A 1 91 ? 1.107 -10.419 16.750 1.00 83.56 91 LYS A N 1
ATOM 740 C CA . LYS A 1 91 ? 1.527 -9.160 17.383 1.00 83.56 91 LYS A CA 1
ATOM 741 C C . LYS A 1 91 ? 1.433 -8.008 16.394 1.00 83.56 91 LYS A C 1
ATOM 743 O O . LYS A 1 91 ? 2.313 -7.829 15.553 1.00 83.56 91 LYS A O 1
ATOM 748 N N . ILE A 1 92 ? 0.400 -7.191 16.540 1.00 83.94 92 ILE A N 1
ATOM 749 C CA . ILE A 1 92 ? 0.143 -6.049 15.659 1.00 83.94 92 ILE A CA 1
ATOM 750 C C . ILE A 1 92 ? 1.275 -4.999 15.688 1.00 83.94 92 ILE A C 1
ATOM 752 O O . ILE A 1 92 ? 1.583 -4.396 14.665 1.00 83.94 92 ILE A O 1
ATOM 756 N N . SER A 1 93 ? 1.991 -4.877 16.813 1.00 84.38 93 SER A N 1
ATOM 757 C CA . SER A 1 93 ? 3.166 -4.005 16.950 1.00 84.38 93 SER A CA 1
ATOM 758 C C . SER A 1 93 ? 4.301 -4.374 15.992 1.00 84.38 93 SER A C 1
ATOM 760 O O . SER A 1 93 ? 4.947 -3.493 15.435 1.00 84.38 93 SER A O 1
ATOM 762 N N . THR A 1 94 ? 4.515 -5.669 15.733 1.00 87.19 94 THR A N 1
ATOM 763 C CA . THR A 1 94 ? 5.544 -6.128 14.781 1.00 87.19 94 THR A CA 1
ATOM 764 C C . THR A 1 94 ? 5.208 -5.765 13.337 1.00 87.19 94 THR A C 1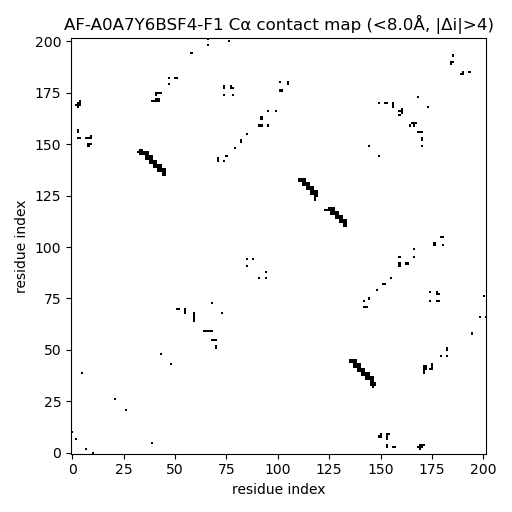
ATOM 766 O O . THR A 1 94 ? 6.099 -5.543 12.520 1.00 87.19 94 THR A O 1
ATOM 769 N N . LEU A 1 95 ? 3.915 -5.676 13.013 1.00 88.31 95 LEU A N 1
ATOM 770 C CA . LEU A 1 95 ? 3.468 -5.207 11.710 1.00 88.31 95 LEU A CA 1
ATOM 771 C C . LEU A 1 95 ? 3.668 -3.690 11.589 1.00 88.31 95 LEU A C 1
ATOM 773 O O . LEU A 1 95 ? 4.170 -3.232 10.566 1.00 88.31 95 LEU A O 1
ATOM 777 N N . GLY A 1 96 ? 3.353 -2.932 12.645 1.00 87.00 96 GLY A N 1
ATOM 778 C CA . GLY A 1 96 ? 3.602 -1.489 12.717 1.00 87.00 96 GLY A CA 1
ATOM 779 C C . GLY A 1 96 ? 5.078 -1.127 12.523 1.00 87.00 96 GLY A C 1
ATOM 780 O O . GLY A 1 96 ? 5.401 -0.302 11.667 1.00 87.00 96 GLY A O 1
ATOM 781 N N . THR A 1 97 ? 5.993 -1.805 13.227 1.00 89.44 9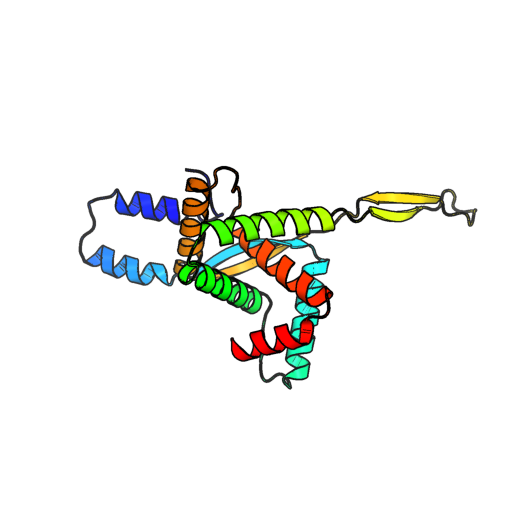7 THR A N 1
ATOM 782 C CA . THR A 1 97 ? 7.443 -1.586 13.059 1.00 89.44 97 THR A CA 1
ATOM 783 C C . THR A 1 97 ? 7.917 -1.922 11.646 1.00 89.44 97 THR A C 1
ATOM 785 O O . THR A 1 97 ? 8.715 -1.183 11.072 1.00 89.44 97 THR A O 1
ATOM 788 N N . LYS A 1 98 ? 7.395 -2.998 11.041 1.00 90.00 98 LYS A N 1
ATOM 789 C CA . LYS A 1 98 ? 7.704 -3.363 9.650 1.00 90.00 98 LYS A CA 1
ATOM 790 C C . LYS A 1 98 ? 7.255 -2.284 8.660 1.00 90.00 98 LYS A C 1
ATOM 792 O O . LYS A 1 98 ? 7.988 -1.997 7.717 1.00 90.00 98 LYS A O 1
ATOM 797 N N . VAL A 1 99 ? 6.076 -1.694 8.866 1.00 90.81 99 VAL A N 1
ATOM 798 C CA . VAL A 1 99 ? 5.562 -0.596 8.029 1.00 90.81 99 VAL A CA 1
ATOM 799 C C . VAL A 1 99 ? 6.457 0.641 8.144 1.00 90.81 99 VAL A C 1
ATOM 801 O O . VAL A 1 99 ? 6.844 1.195 7.118 1.00 90.81 99 VAL A O 1
ATOM 804 N N . LEU A 1 100 ? 6.848 1.039 9.359 1.00 90.44 100 LEU A N 1
ATOM 805 C CA . LEU A 1 100 ? 7.747 2.184 9.558 1.00 90.44 100 LEU A CA 1
ATOM 806 C C . LEU A 1 100 ? 9.116 1.963 8.916 1.00 90.44 100 LEU A C 1
ATOM 808 O O . LEU A 1 100 ? 9.587 2.821 8.176 1.00 90.44 100 LEU A O 1
ATOM 812 N N . LYS A 1 101 ? 9.707 0.782 9.108 1.00 90.56 101 LYS A N 1
ATOM 813 C CA . LYS A 1 101 ? 10.994 0.448 8.493 1.00 90.56 101 LYS A CA 1
ATOM 814 C C . LYS A 1 101 ? 10.935 0.534 6.964 1.00 90.56 101 LYS A C 1
ATOM 816 O O . LYS A 1 101 ? 11.829 1.095 6.343 1.00 90.56 101 LYS A O 1
ATOM 821 N N . LYS A 1 102 ? 9.859 0.029 6.349 1.00 89.50 102 LYS A N 1
ATOM 822 C CA . LYS A 1 102 ? 9.657 0.142 4.895 1.00 89.50 102 LYS A CA 1
ATOM 823 C C . LYS A 1 102 ? 9.534 1.588 4.434 1.00 89.50 102 LYS A C 1
ATOM 825 O O . LYS A 1 102 ? 10.053 1.931 3.375 1.00 89.50 102 LYS A O 1
ATOM 830 N N . LYS A 1 103 ? 8.863 2.437 5.216 1.00 89.62 103 LYS A N 1
ATOM 831 C CA . LYS A 1 103 ? 8.794 3.875 4.938 1.00 89.62 103 LYS A CA 1
ATOM 832 C C . LYS A 1 103 ? 10.191 4.491 4.921 1.00 89.62 103 LYS A C 1
ATOM 834 O O . LYS A 1 103 ? 10.528 5.151 3.945 1.00 89.62 103 LYS A O 1
ATOM 839 N N . GLU A 1 104 ? 11.008 4.217 5.933 1.00 87.25 104 GLU A N 1
ATOM 840 C CA . GLU A 1 104 ? 12.389 4.714 6.010 1.00 87.25 104 GLU A CA 1
ATOM 841 C C . GLU A 1 104 ? 13.254 4.216 4.840 1.00 87.25 104 GLU A C 1
ATOM 843 O O . GLU A 1 104 ? 13.959 5.004 4.207 1.00 87.25 104 GLU A O 1
ATOM 848 N N . GLU A 1 105 ? 13.161 2.926 4.500 1.00 85.38 105 GLU A N 1
ATOM 849 C CA . GLU A 1 105 ? 13.883 2.322 3.370 1.00 85.38 105 GLU A CA 1
ATOM 850 C C . GLU A 1 105 ? 13.509 2.987 2.030 1.00 85.38 105 GLU A C 1
ATOM 852 O O . GLU A 1 105 ? 14.380 3.323 1.221 1.00 85.38 105 GLU A O 1
ATOM 857 N N . LEU A 1 106 ? 12.215 3.223 1.793 1.00 80.44 106 LEU A N 1
ATOM 858 C CA . LEU A 1 106 ? 11.722 3.820 0.549 1.00 80.44 106 LEU A CA 1
ATOM 859 C C . LEU A 1 106 ? 11.994 5.328 0.465 1.00 80.44 106 LEU A C 1
ATOM 861 O O . LEU A 1 106 ? 12.322 5.831 -0.614 1.00 80.44 106 LEU A O 1
ATOM 865 N N . GLU A 1 107 ? 11.920 6.052 1.584 1.00 76.81 107 GLU A N 1
ATOM 866 C CA . GLU A 1 107 ? 12.317 7.462 1.646 1.00 76.81 107 GLU A CA 1
ATOM 867 C C . GLU A 1 107 ? 13.820 7.623 1.371 1.00 76.81 107 GLU A C 1
ATOM 869 O O . GLU A 1 107 ? 14.198 8.469 0.552 1.00 76.81 107 GLU A O 1
ATOM 874 N N . GLY A 1 108 ? 14.664 6.754 1.942 1.00 68.06 108 GLY A N 1
ATOM 875 C CA . GLY A 1 108 ? 16.106 6.721 1.675 1.00 68.06 108 GLY A CA 1
ATOM 876 C C . GLY A 1 108 ? 16.446 6.474 0.200 1.00 68.06 108 GLY A C 1
ATOM 877 O O . GLY A 1 108 ? 17.300 7.161 -0.364 1.00 68.06 108 GLY A O 1
ATOM 878 N N . ASN A 1 109 ? 15.721 5.567 -0.462 1.00 61.88 109 ASN A N 1
ATOM 879 C CA . ASN A 1 109 ? 15.912 5.254 -1.884 1.00 61.88 109 ASN A CA 1
ATOM 880 C C . ASN A 1 109 ? 15.454 6.368 -2.841 1.00 61.88 109 ASN A C 1
ATOM 882 O O . ASN A 1 109 ? 15.901 6.416 -3.990 1.00 61.88 109 ASN A O 1
ATOM 886 N N . SER A 1 110 ? 14.568 7.265 -2.398 1.00 59.53 110 SER A N 1
ATOM 887 C CA . SER A 1 110 ? 14.012 8.334 -3.241 1.00 59.53 110 SER A CA 1
ATOM 888 C C . SER A 1 110 ? 14.979 9.504 -3.489 1.00 59.53 110 SER A C 1
ATOM 890 O O . SER A 1 110 ? 14.806 10.251 -4.454 1.00 59.53 110 SER A O 1
ATOM 892 N N . ASN A 1 111 ? 16.049 9.621 -2.694 1.00 55.34 111 ASN A N 1
ATOM 893 C CA . ASN A 1 111 ? 17.077 10.663 -2.804 1.00 55.34 111 ASN A CA 1
ATOM 894 C C . ASN A 1 111 ? 18.162 10.337 -3.850 1.00 55.34 111 ASN A C 1
ATOM 896 O O . ASN A 1 111 ? 19.353 10.560 -3.623 1.00 55.34 111 ASN A O 1
ATOM 900 N N . LYS A 1 112 ? 17.779 9.809 -5.021 1.00 57.25 112 LYS A N 1
ATOM 901 C CA . LYS A 1 112 ? 18.735 9.581 -6.116 1.00 57.25 112 LYS A CA 1
ATOM 902 C C . LYS A 1 112 ? 19.215 10.933 -6.661 1.00 57.25 112 LYS A C 1
ATOM 904 O O . LYS A 1 112 ? 18.445 11.709 -7.230 1.00 57.25 112 LYS A O 1
ATOM 909 N N . ILE A 1 113 ? 20.500 11.220 -6.471 1.00 56.56 113 ILE A N 1
ATOM 910 C CA . ILE A 1 113 ? 21.187 12.352 -7.097 1.00 56.56 113 ILE A CA 1
ATOM 911 C C . ILE A 1 113 ? 21.363 12.004 -8.573 1.00 56.56 113 ILE A C 1
ATOM 913 O O . ILE A 1 113 ? 21.965 10.980 -8.894 1.00 56.56 113 ILE A O 1
ATOM 917 N N . VAL A 1 114 ? 20.830 12.836 -9.466 1.00 58.69 114 VAL A N 1
ATOM 918 C CA . VAL A 1 114 ? 21.023 12.661 -10.907 1.00 58.69 114 VAL A CA 1
ATOM 919 C C . VAL A 1 114 ? 22.112 13.620 -11.358 1.00 58.69 114 VAL A C 1
ATOM 921 O O . VAL A 1 114 ? 22.069 14.822 -11.087 1.00 58.69 114 VAL A O 1
ATOM 924 N N . THR A 1 115 ? 23.099 13.069 -12.052 1.00 56.59 115 THR A N 1
ATOM 925 C CA . THR A 1 115 ? 24.091 13.850 -12.776 1.00 56.59 115 THR A CA 1
ATOM 926 C C . THR A 1 115 ? 23.435 14.401 -14.041 1.00 56.59 115 THR A C 1
ATOM 928 O O . THR A 1 115 ? 23.073 13.647 -14.942 1.00 56.59 115 THR A O 1
ATOM 931 N N . SER A 1 116 ? 23.243 15.718 -14.087 1.00 58.31 116 SER A N 1
ATOM 932 C CA . SER A 1 116 ? 22.819 16.439 -15.286 1.00 58.31 116 SER A CA 1
ATOM 933 C C . SER A 1 116 ? 24.035 17.095 -15.929 1.00 58.31 116 SER A C 1
ATOM 935 O O . SER A 1 116 ? 24.895 17.631 -15.232 1.00 58.31 116 SER A O 1
ATOM 937 N N . PHE A 1 117 ? 24.086 17.084 -17.257 1.00 68.12 117 PHE A N 1
ATOM 938 C CA . PHE A 1 117 ? 25.119 17.763 -18.031 1.00 68.12 117 PHE A CA 1
ATOM 939 C C . PHE A 1 117 ? 24.530 19.043 -18.624 1.00 68.12 117 PHE A C 1
ATOM 941 O O . PHE A 1 117 ? 23.619 18.981 -19.448 1.00 68.12 117 PHE A O 1
ATOM 948 N N . GLU A 1 118 ? 25.011 20.203 -18.181 1.00 70.56 118 GLU A N 1
ATOM 949 C CA . GLU A 1 118 ? 24.614 21.503 -18.740 1.00 70.56 118 GLU A CA 1
ATOM 950 C C . GLU A 1 118 ? 25.728 22.004 -19.678 1.00 70.56 118 GLU A C 1
ATOM 952 O O . GLU A 1 118 ? 26.914 21.953 -19.334 1.00 70.56 118 GLU A O 1
ATOM 957 N N . GLN A 1 119 ? 25.360 22.471 -20.878 1.00 66.00 119 GLN A N 1
ATOM 958 C CA . GLN A 1 119 ? 26.296 23.177 -21.758 1.00 66.00 119 GLN A CA 1
ATOM 959 C C . GLN A 1 119 ? 26.523 24.588 -21.220 1.00 66.00 119 GLN A C 1
ATOM 961 O O . GLN A 1 119 ? 25.573 25.335 -20.996 1.00 66.00 119 GLN A O 1
ATOM 966 N N . ILE A 1 120 ? 27.791 24.959 -21.042 1.00 67.94 120 ILE A N 1
ATOM 967 C CA . ILE A 1 120 ? 28.173 26.276 -20.513 1.00 67.94 120 ILE A CA 1
ATOM 968 C C . ILE A 1 120 ? 28.032 27.368 -21.588 1.00 67.94 120 ILE A C 1
ATOM 970 O O . ILE A 1 120 ? 27.787 28.526 -21.262 1.00 67.94 120 ILE A O 1
ATOM 974 N N . ASN A 1 121 ? 28.227 27.024 -22.869 1.00 66.44 121 ASN A N 1
ATOM 975 C CA . ASN A 1 121 ? 28.274 27.991 -23.968 1.00 66.44 121 ASN A CA 1
ATOM 976 C C . ASN A 1 121 ? 27.872 27.326 -25.307 1.00 66.44 121 ASN A C 1
ATOM 978 O O . ASN A 1 121 ? 28.353 26.223 -25.568 1.00 66.44 121 ASN A O 1
ATOM 982 N N . PRO A 1 122 ? 27.078 27.968 -26.192 1.00 65.62 122 PRO A N 1
ATOM 983 C CA . PRO A 1 122 ? 26.605 27.355 -27.444 1.00 65.62 122 PRO A CA 1
ATOM 984 C C . PRO A 1 122 ? 27.714 26.953 -28.432 1.00 65.62 122 PRO A C 1
ATOM 986 O O . PRO A 1 122 ? 27.497 26.094 -29.279 1.00 65.62 122 PRO A O 1
ATOM 989 N N . ASN A 1 123 ? 28.905 27.556 -28.317 1.00 62.59 123 ASN A N 1
ATOM 990 C CA . ASN A 1 123 ? 30.046 27.334 -29.216 1.00 62.59 123 ASN A CA 1
ATOM 991 C C . ASN A 1 123 ? 31.130 26.406 -28.631 1.00 62.59 123 ASN A C 1
ATOM 993 O O . ASN A 1 123 ? 32.255 26.390 -29.130 1.00 62.59 123 ASN A O 1
ATOM 997 N N . HIS A 1 124 ? 30.846 25.670 -27.552 1.00 58.09 124 HIS A N 1
ATOM 998 C CA . HIS A 1 124 ? 31.837 24.807 -26.911 1.00 58.09 124 HIS A CA 1
ATOM 999 C C . HIS A 1 124 ? 31.256 23.429 -26.573 1.00 58.09 124 HIS A C 1
ATOM 1001 O O . HIS A 1 124 ? 30.186 23.323 -25.983 1.00 58.09 124 HIS A O 1
ATOM 1007 N N . TRP A 1 125 ? 31.988 22.362 -26.910 1.00 60.31 125 TRP A N 1
ATOM 1008 C CA . TRP A 1 125 ? 31.576 20.974 -26.656 1.00 60.31 125 TRP A CA 1
ATOM 1009 C C . TRP A 1 125 ? 31.824 20.491 -25.215 1.00 60.31 125 TRP A C 1
ATOM 1011 O O . TRP A 1 125 ? 31.616 19.312 -24.937 1.00 60.31 125 TRP A O 1
ATOM 1021 N N . ALA A 1 126 ? 32.259 21.351 -24.284 1.00 57.69 126 ALA A N 1
ATOM 1022 C CA . ALA A 1 126 ? 32.412 20.937 -22.889 1.00 57.69 126 ALA A CA 1
ATOM 1023 C C . ALA A 1 126 ? 31.083 21.009 -22.130 1.00 57.69 126 ALA A C 1
ATOM 1025 O O . ALA A 1 126 ? 30.414 22.043 -22.068 1.00 57.69 126 ALA A O 1
ATOM 1026 N N . LEU A 1 127 ? 30.741 19.878 -21.523 1.00 65.94 127 LEU A N 1
ATOM 1027 C CA . LEU A 1 127 ? 29.618 19.706 -20.617 1.00 65.94 127 LEU A CA 1
ATOM 1028 C C . LEU A 1 127 ? 30.138 19.786 -19.181 1.00 65.94 127 LEU A C 1
ATOM 1030 O O . LEU A 1 127 ? 31.144 19.153 -18.859 1.00 65.94 127 LEU A O 1
ATOM 1034 N N . VAL A 1 128 ? 29.452 20.530 -18.313 1.00 70.56 128 VAL A N 1
ATOM 1035 C CA . VAL A 1 128 ? 29.756 20.519 -16.873 1.00 70.56 128 VAL A CA 1
ATOM 1036 C C . VAL A 1 128 ? 28.831 19.544 -16.179 1.00 70.56 128 VAL A C 1
ATOM 1038 O O . VAL A 1 128 ? 27.611 19.586 -16.352 1.00 70.56 128 VAL A O 1
ATOM 1041 N N . GLU A 1 129 ? 29.435 18.674 -15.377 1.00 68.19 129 GLU A N 1
ATOM 1042 C CA . GLU A 1 129 ? 28.711 17.766 -14.506 1.00 68.19 129 GLU A CA 1
ATOM 1043 C C . GLU A 1 129 ? 28.087 18.546 -13.344 1.00 68.19 129 GLU A C 1
ATOM 1045 O O . GLU A 1 129 ? 28.787 19.124 -12.510 1.00 68.19 129 GLU A O 1
ATOM 1050 N N . LYS A 1 130 ? 26.756 18.548 -13.264 1.00 67.94 130 LYS A N 1
ATOM 1051 C CA . LYS A 1 130 ? 26.012 19.168 -12.170 1.00 67.94 130 LYS A CA 1
ATOM 1052 C C . LYS A 1 130 ? 25.119 18.130 -11.514 1.00 67.94 130 LYS A C 1
ATOM 1054 O O . LYS A 1 130 ? 24.199 17.586 -12.121 1.00 67.94 130 LYS A O 1
ATOM 1059 N N . LYS A 1 131 ? 25.381 17.871 -10.238 1.00 55.84 131 LYS A N 1
ATOM 1060 C CA . LYS A 1 131 ? 24.563 16.987 -9.408 1.00 55.84 131 LYS A CA 1
ATOM 1061 C C . LYS A 1 131 ? 23.324 17.749 -8.957 1.00 55.84 131 LYS A C 1
ATOM 1063 O O . LYS A 1 131 ? 23.418 18.653 -8.130 1.00 55.84 131 LYS A O 1
ATOM 1068 N N . VAL A 1 132 ? 22.171 17.407 -9.520 1.00 58.09 132 VAL A N 1
ATOM 1069 C CA . VAL A 1 132 ? 20.883 18.015 -9.169 1.00 58.09 132 VAL A CA 1
ATOM 1070 C C . VAL A 1 132 ? 20.020 16.934 -8.513 1.00 58.09 132 VAL A C 1
ATOM 1072 O O . VAL A 1 132 ? 20.005 15.795 -8.991 1.00 58.09 132 VAL A O 1
ATOM 1075 N N . PRO A 1 133 ? 19.299 17.234 -7.416 1.00 58.34 133 PRO A N 1
ATOM 1076 C CA . PRO A 1 133 ? 18.334 16.284 -6.877 1.00 58.34 133 PRO A CA 1
ATOM 1077 C C . PRO A 1 133 ? 17.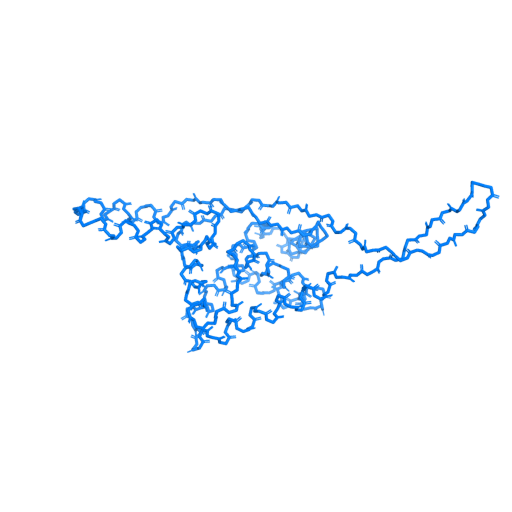307 15.952 -7.962 1.00 58.34 133 PRO A C 1
ATOM 1079 O O . PRO A 1 133 ? 16.740 16.858 -8.584 1.00 58.34 133 PRO A O 1
ATOM 1082 N N . ALA A 1 134 ? 17.069 14.661 -8.206 1.00 65.81 134 ALA A N 1
ATOM 1083 C CA . ALA A 1 134 ? 16.062 14.244 -9.167 1.00 65.81 134 ALA A CA 1
ATOM 1084 C C . ALA A 1 134 ? 14.707 14.842 -8.765 1.00 65.81 134 ALA A C 1
ATOM 1086 O O . ALA A 1 134 ? 14.146 14.507 -7.721 1.00 65.81 134 ALA A O 1
ATOM 1087 N N . LYS A 1 135 ? 14.153 15.740 -9.587 1.00 66.12 135 LYS A N 1
ATOM 1088 C CA . LYS A 1 135 ? 12.777 16.206 -9.390 1.00 66.12 135 LYS A CA 1
ATOM 1089 C C . LYS A 1 135 ? 11.833 15.072 -9.771 1.00 66.12 135 LYS A C 1
ATOM 1091 O O . LYS A 1 135 ? 11.442 14.933 -10.929 1.00 66.12 135 LYS A O 1
ATOM 1096 N N . VAL A 1 136 ? 11.472 14.253 -8.789 1.00 73.75 136 VAL A N 1
ATOM 1097 C CA . VAL A 1 136 ? 10.523 13.156 -8.976 1.00 73.75 136 VAL A CA 1
ATOM 1098 C C . VAL A 1 136 ? 9.129 13.742 -9.209 1.00 73.75 136 VAL A C 1
ATOM 1100 O O . VAL A 1 136 ? 8.488 14.253 -8.287 1.00 73.75 136 VAL A O 1
ATOM 1103 N N . LYS A 1 137 ? 8.653 13.681 -10.458 1.00 84.00 137 LYS A N 1
ATOM 1104 C CA . LYS A 1 137 ? 7.270 14.041 -10.802 1.00 84.00 137 LYS A CA 1
ATOM 1105 C C . LYS A 1 137 ? 6.317 13.056 -10.126 1.00 84.00 137 LYS A C 1
ATOM 1107 O O . LYS A 1 137 ? 6.515 11.843 -10.213 1.00 84.00 137 LYS A O 1
ATOM 1112 N N . ARG A 1 138 ? 5.288 13.578 -9.459 1.00 87.38 138 ARG A N 1
ATOM 1113 C CA . ARG A 1 138 ? 4.273 12.789 -8.751 1.00 87.38 138 ARG A CA 1
ATOM 1114 C C . ARG A 1 138 ? 2.908 12.972 -9.403 1.00 87.38 138 ARG A C 1
ATOM 1116 O O . ARG A 1 138 ? 2.555 14.089 -9.775 1.00 87.38 138 ARG A O 1
ATOM 1123 N N . LYS A 1 139 ? 2.149 11.881 -9.488 1.00 90.69 139 LYS A N 1
ATOM 1124 C CA . LYS A 1 139 ? 0.780 11.833 -10.002 1.00 90.69 139 LYS A CA 1
ATOM 1125 C C . LYS A 1 139 ? -0.158 11.409 -8.882 1.00 90.69 139 LYS A C 1
ATOM 1127 O O . LYS A 1 139 ? 0.207 10.592 -8.038 1.00 90.69 139 LYS A O 1
ATOM 1132 N N . ILE A 1 140 ? -1.357 11.978 -8.892 1.00 92.94 140 ILE A N 1
ATOM 1133 C CA . ILE A 1 140 ? -2.461 11.528 -8.050 1.00 92.94 140 ILE A CA 1
ATOM 1134 C C . ILE A 1 140 ? -3.250 10.482 -8.837 1.00 92.94 140 ILE A C 1
ATOM 1136 O O . ILE A 1 140 ? -3.599 10.716 -9.997 1.00 92.94 140 ILE A O 1
ATOM 1140 N N . ILE A 1 141 ? -3.485 9.331 -8.218 1.00 92.19 141 ILE A N 1
ATOM 1141 C CA . ILE A 1 141 ? -4.344 8.266 -8.735 1.00 92.19 141 ILE A CA 1
ATOM 1142 C C . ILE A 1 141 ? -5.539 8.162 -7.800 1.00 92.19 141 ILE A C 1
ATOM 1144 O O . ILE A 1 141 ? -5.368 8.091 -6.584 1.00 92.19 141 ILE A O 1
ATOM 1148 N N . ARG A 1 142 ? -6.735 8.151 -8.381 1.00 93.44 142 ARG A N 1
ATOM 1149 C CA . ARG A 1 142 ? -7.966 7.873 -7.656 1.00 93.44 142 ARG A CA 1
ATOM 1150 C C . ARG A 1 142 ? -8.176 6.369 -7.619 1.00 93.44 142 ARG A C 1
ATOM 1152 O O . ARG A 1 142 ? -8.114 5.735 -8.662 1.00 93.44 142 ARG A O 1
ATOM 1159 N N . ILE A 1 143 ? -8.407 5.829 -6.434 1.00 93.06 143 ILE A N 1
ATOM 1160 C CA . ILE A 1 143 ? -8.730 4.419 -6.226 1.00 93.06 143 ILE A CA 1
ATOM 1161 C C . ILE A 1 143 ? -10.122 4.317 -5.618 1.00 93.06 143 ILE A C 1
ATOM 1163 O O . ILE A 1 143 ? -10.487 5.106 -4.742 1.00 93.06 143 ILE A O 1
ATOM 1167 N N . GLU A 1 144 ? -10.901 3.349 -6.083 1.00 92.25 144 GLU A N 1
ATOM 1168 C CA . GLU A 1 144 ? -12.218 3.050 -5.536 1.00 92.25 144 GLU A CA 1
ATOM 1169 C C . GLU A 1 144 ? -12.144 1.839 -4.605 1.00 92.25 144 GLU A C 1
ATOM 1171 O O . GLU A 1 144 ? -11.567 0.807 -4.940 1.00 92.25 144 GLU A O 1
ATOM 1176 N N . MET A 1 145 ? -12.759 1.932 -3.428 1.00 90.56 145 MET A N 1
ATOM 1177 C CA . MET A 1 145 ? -12.901 0.784 -2.535 1.00 90.56 145 MET A CA 1
ATOM 1178 C C . MET A 1 145 ? -14.154 0.873 -1.672 1.00 90.56 145 MET A C 1
ATOM 1180 O O . MET A 1 145 ? -14.721 1.943 -1.451 1.00 90.56 145 MET A O 1
ATOM 1184 N N . HIS A 1 146 ? -14.602 -0.271 -1.152 1.00 90.62 146 HIS A N 1
ATOM 1185 C CA . HIS A 1 146 ? -15.727 -0.284 -0.221 1.00 90.62 146 HIS A CA 1
ATOM 1186 C C . HIS A 1 146 ? -15.360 0.380 1.107 1.00 90.62 146 HIS A C 1
ATOM 1188 O O . HIS A 1 146 ? -14.303 0.107 1.685 1.00 90.62 146 HIS A O 1
ATOM 1194 N N . ARG A 1 147 ? -16.307 1.151 1.645 1.00 89.12 147 ARG A N 1
ATOM 1195 C CA . ARG A 1 147 ? -16.218 1.843 2.935 1.00 89.12 147 ARG A CA 1
ATOM 1196 C C . ARG A 1 147 ? -15.694 0.949 4.063 1.00 89.12 147 ARG A C 1
ATOM 1198 O O . ARG A 1 147 ? -14.798 1.357 4.796 1.00 89.12 147 ARG A O 1
ATOM 1205 N N . LYS A 1 148 ? -16.177 -0.299 4.146 1.00 89.06 148 LYS A N 1
ATOM 1206 C CA . LYS A 1 148 ? -15.741 -1.282 5.159 1.00 89.06 148 LYS A CA 1
ATOM 1207 C C . LYS A 1 148 ? -14.219 -1.497 5.211 1.00 89.06 148 LYS A C 1
ATOM 1209 O O . LYS A 1 148 ? -13.697 -1.824 6.272 1.00 89.06 148 LYS A O 1
ATOM 1214 N N . TYR A 1 149 ? -13.517 -1.391 4.080 1.00 91.31 149 TYR A N 1
ATOM 1215 C CA . TYR A 1 149 ? -12.071 -1.614 4.022 1.00 91.31 149 TYR A CA 1
ATOM 1216 C C . TYR A 1 149 ? -11.317 -0.372 4.498 1.00 91.31 149 TYR A C 1
ATOM 1218 O 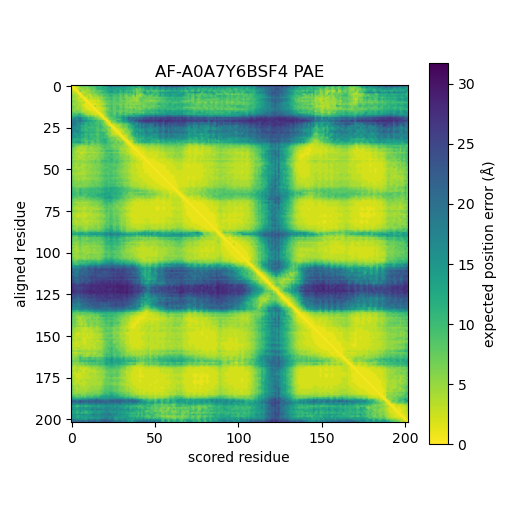O . TYR A 1 149 ? 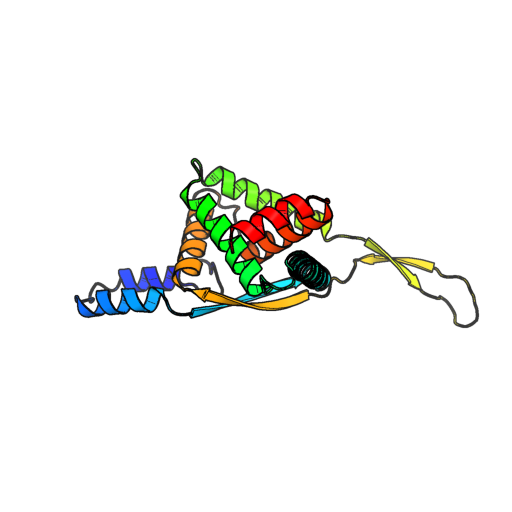-10.411 -0.505 5.315 1.00 91.31 149 TYR A O 1
ATOM 1226 N N . ILE A 1 150 ? -11.765 0.821 4.091 1.00 92.31 150 ILE A N 1
ATOM 1227 C CA . ILE A 1 150 ? -11.230 2.109 4.565 1.00 92.31 150 ILE A CA 1
ATOM 1228 C C . ILE A 1 150 ? -11.349 2.211 6.087 1.00 92.31 150 ILE A C 1
ATOM 1230 O O . ILE A 1 150 ? -10.366 2.499 6.767 1.00 92.31 150 ILE A O 1
ATOM 1234 N N . GLU A 1 151 ? -12.529 1.898 6.634 1.00 90.25 151 GLU A N 1
ATOM 1235 C CA . GLU A 1 151 ? -12.774 1.909 8.082 1.00 90.25 151 GLU A CA 1
ATOM 1236 C C . GLU A 1 151 ? -11.801 0.998 8.836 1.00 90.25 151 GLU A C 1
ATOM 1238 O O . GLU A 1 151 ? -11.236 1.402 9.849 1.00 90.25 151 GLU A O 1
ATOM 1243 N N . ARG A 1 152 ? -11.557 -0.218 8.330 1.00 91.31 152 ARG A N 1
ATOM 1244 C CA . ARG A 1 152 ? -10.596 -1.153 8.939 1.00 91.31 152 ARG A CA 1
ATOM 1245 C C . ARG A 1 152 ? -9.172 -0.608 8.923 1.00 91.31 152 ARG A C 1
ATOM 1247 O O . ARG A 1 152 ? -8.456 -0.789 9.905 1.00 91.31 152 ARG A O 1
ATOM 1254 N N . GLY A 1 153 ? -8.775 0.060 7.843 1.00 92.38 153 GLY A N 1
ATOM 1255 C CA . GLY A 1 153 ? -7.497 0.759 7.765 1.00 92.38 153 GLY A CA 1
ATOM 1256 C C . GLY A 1 153 ? -7.363 1.852 8.810 1.00 92.38 153 GLY A C 1
ATOM 1257 O O . GLY A 1 153 ? -6.367 1.896 9.523 1.00 92.38 153 GLY A O 1
ATOM 1258 N N . GLU A 1 154 ? -8.374 2.707 8.939 1.00 91.38 154 GLU A N 1
ATOM 1259 C CA . GLU A 1 154 ? -8.353 3.785 9.930 1.00 91.38 154 GLU A CA 1
ATOM 1260 C C . GLU A 1 154 ? -8.317 3.255 11.367 1.00 91.38 154 GLU A C 1
ATOM 1262 O O . GLU A 1 154 ? -7.565 3.782 12.185 1.00 91.38 154 GLU A O 1
ATOM 1267 N N . ILE A 1 155 ? -9.065 2.187 11.667 1.00 90.62 155 ILE A N 1
ATOM 1268 C CA . ILE A 1 155 ? -9.000 1.507 12.970 1.00 90.62 155 ILE A CA 1
ATOM 1269 C C . ILE A 1 155 ? -7.579 1.002 13.229 1.00 90.62 155 ILE A C 1
ATOM 1271 O O . ILE A 1 155 ? -7.017 1.286 14.283 1.00 90.62 155 ILE A O 1
ATOM 1275 N N . PHE A 1 156 ? -6.966 0.329 12.249 1.00 91.69 156 PHE A N 1
ATOM 1276 C CA . PHE A 1 156 ? -5.584 -0.132 12.361 1.00 91.69 156 PHE A CA 1
ATOM 1277 C C . PHE A 1 156 ? -4.615 1.022 12.660 1.00 91.69 156 PHE A C 1
ATOM 1279 O O . PHE A 1 156 ? -3.828 0.928 13.600 1.00 91.69 156 PHE A O 1
ATOM 1286 N N . LEU A 1 157 ? -4.679 2.123 11.902 1.00 91.56 157 LEU A N 1
ATOM 1287 C CA . LEU A 1 157 ? -3.803 3.285 12.105 1.00 91.56 157 LEU A CA 1
ATOM 1288 C C . LEU A 1 157 ? -4.002 3.909 13.494 1.00 91.56 157 LEU A C 1
ATOM 1290 O O . LEU A 1 157 ? -3.035 4.308 14.149 1.00 91.56 157 LEU A O 1
ATOM 1294 N N . TYR A 1 158 ? -5.250 3.976 13.959 1.00 89.81 158 TYR A N 1
ATOM 1295 C CA . TYR A 1 158 ? -5.581 4.484 15.285 1.00 89.81 158 TYR A CA 1
ATOM 1296 C C . TYR A 1 158 ? -5.018 3.594 16.397 1.00 89.81 158 TYR A C 1
ATOM 1298 O O . TYR A 1 158 ? -4.400 4.100 17.336 1.00 89.81 158 TYR A O 1
ATOM 1306 N N . ASP A 1 159 ? -5.169 2.276 16.268 1.00 89.81 159 ASP A N 1
ATOM 1307 C CA . ASP A 1 159 ? -4.602 1.313 17.210 1.00 89.81 159 ASP A CA 1
ATOM 1308 C C . ASP A 1 159 ? -3.069 1.375 17.209 1.00 89.81 159 ASP A C 1
ATOM 1310 O O . ASP A 1 159 ? -2.454 1.333 18.275 1.00 89.81 159 ASP A O 1
ATOM 1314 N N . MET A 1 160 ? -2.439 1.572 16.044 1.00 88.44 160 MET A N 1
ATOM 1315 C CA . MET A 1 160 ? -0.986 1.770 15.961 1.00 88.44 160 MET A CA 1
ATOM 1316 C C . MET A 1 160 ? -0.549 3.043 16.666 1.00 88.44 160 MET A C 1
ATOM 1318 O O . MET A 1 160 ? 0.401 2.996 17.435 1.00 88.44 160 MET A O 1
ATOM 1322 N N . THR A 1 161 ? -1.279 4.143 16.492 1.00 88.00 161 THR A N 1
ATOM 1323 C CA . THR A 1 161 ? -0.967 5.414 17.165 1.00 88.00 161 THR A CA 1
ATOM 1324 C C . THR A 1 161 ? -1.021 5.281 18.694 1.00 88.00 161 THR A C 1
ATOM 1326 O O . THR A 1 161 ? -0.276 5.956 19.401 1.00 88.00 161 THR A O 1
ATOM 1329 N N . LYS A 1 162 ? -1.886 4.403 19.228 1.00 87.69 162 LYS A N 1
ATOM 1330 C CA . LYS A 1 162 ? -1.956 4.125 20.674 1.00 87.69 162 LYS A CA 1
ATOM 1331 C C . LYS A 1 162 ? -0.769 3.317 21.186 1.00 87.69 162 LYS A C 1
ATOM 1333 O O . LYS A 1 162 ? -0.331 3.540 22.309 1.00 87.69 162 LYS A O 1
ATOM 1338 N N . ILE A 1 163 ? -0.304 2.347 20.399 1.00 88.50 163 ILE A N 1
ATOM 1339 C CA . ILE A 1 163 ? 0.801 1.457 20.783 1.00 88.50 163 ILE A CA 1
ATOM 1340 C C . ILE A 1 163 ? 2.154 2.154 20.570 1.00 88.50 163 ILE A C 1
ATOM 1342 O O . ILE A 1 163 ? 3.063 1.977 21.375 1.00 88.50 163 ILE A O 1
ATOM 1346 N N . MET A 1 164 ? 2.274 2.936 19.496 1.00 86.88 164 MET A N 1
ATOM 1347 C CA . MET A 1 164 ? 3.492 3.582 19.004 1.00 86.88 164 MET A CA 1
ATOM 1348 C C . MET A 1 164 ? 3.171 5.038 18.611 1.00 86.88 164 MET A C 1
ATOM 1350 O O . MET A 1 164 ? 2.692 5.282 17.500 1.00 86.88 164 MET A O 1
ATOM 1354 N N . PRO A 1 165 ? 3.392 6.029 19.496 1.00 83.69 165 PRO A N 1
ATOM 1355 C CA . PRO A 1 165 ? 3.082 7.439 19.222 1.00 83.69 165 PRO A CA 1
ATOM 1356 C C . PRO A 1 165 ? 3.843 8.048 18.029 1.00 83.69 165 PRO A C 1
ATOM 1358 O O . PRO A 1 165 ? 3.391 9.021 17.421 1.00 83.69 165 PRO A O 1
ATOM 1361 N N . GLU A 1 166 ? 4.998 7.483 17.682 1.00 83.00 166 GLU A N 1
ATOM 1362 C CA . GLU A 1 166 ? 5.802 7.829 16.507 1.00 83.00 166 GLU A CA 1
ATOM 1363 C C . GLU A 1 166 ? 5.157 7.392 15.185 1.00 83.00 166 GLU A C 1
ATOM 1365 O O . GLU A 1 166 ? 5.537 7.878 14.117 1.00 83.00 166 GLU A O 1
ATOM 1370 N N . PHE A 1 167 ? 4.165 6.498 15.239 1.00 82.56 167 PHE A N 1
ATOM 1371 C CA . PHE A 1 167 ? 3.481 5.982 14.064 1.00 82.56 167 PHE A CA 1
ATOM 1372 C C . PHE A 1 167 ? 2.556 7.051 13.468 1.00 82.56 167 PHE A C 1
ATOM 1374 O O . PHE A 1 167 ? 1.370 7.151 13.778 1.00 82.56 167 PHE A O 1
ATOM 1381 N N . GLN A 1 168 ? 3.124 7.887 12.599 1.00 83.44 168 GLN A N 1
ATOM 1382 C CA . GLN A 1 168 ? 2.418 8.964 11.913 1.00 83.44 168 GLN A CA 1
ATOM 1383 C C . GLN A 1 168 ? 2.302 8.654 10.423 1.00 83.44 168 GLN A C 1
ATOM 1385 O O . GLN A 1 168 ? 3.222 8.915 9.642 1.00 83.44 168 GLN A O 1
ATOM 1390 N N . LEU A 1 169 ? 1.156 8.091 10.045 1.00 88.94 169 LEU A N 1
ATOM 1391 C CA . LEU A 1 169 ? 0.862 7.690 8.675 1.00 88.94 169 LEU A CA 1
ATOM 1392 C C . LEU A 1 169 ? -0.626 7.888 8.377 1.00 88.94 169 LEU A C 1
ATOM 1394 O O . LEU A 1 169 ? -1.465 7.578 9.228 1.00 88.94 169 LEU A O 1
ATOM 1398 N N . THR A 1 170 ? -0.959 8.398 7.192 1.00 93.06 170 THR A N 1
ATOM 1399 C CA . THR A 1 170 ? -2.353 8.396 6.711 1.00 93.06 170 THR A CA 1
ATOM 1400 C C . THR A 1 170 ? -2.661 7.124 5.930 1.00 93.06 170 THR A C 1
ATOM 1402 O O . THR A 1 170 ? -1.764 6.402 5.494 1.00 93.06 170 THR A O 1
ATOM 1405 N N . LEU A 1 171 ? -3.941 6.831 5.719 1.00 93.31 171 LEU A N 1
ATOM 1406 C CA . LEU A 1 171 ? -4.338 5.663 4.939 1.00 93.31 171 LEU A CA 1
ATOM 1407 C C . LEU A 1 171 ? -3.829 5.732 3.491 1.00 93.31 171 LEU A C 1
ATOM 1409 O O . LEU A 1 171 ? -3.388 4.726 2.939 1.00 93.31 171 LEU A O 1
ATOM 1413 N N . GLU A 1 172 ? -3.837 6.916 2.886 1.00 93.75 172 GLU A N 1
ATOM 1414 C CA . GLU A 1 172 ? -3.340 7.136 1.527 1.00 93.75 172 GLU A CA 1
ATOM 1415 C C . GLU A 1 172 ? -1.827 6.912 1.446 1.00 93.75 172 GLU A C 1
ATOM 1417 O O . GLU A 1 172 ? -1.340 6.317 0.482 1.00 93.75 172 GLU A O 1
ATOM 1422 N N . GLU A 1 173 ? -1.081 7.347 2.466 1.00 92.19 173 GLU A N 1
ATOM 1423 C CA . GLU A 1 173 ? 0.354 7.078 2.584 1.00 92.19 173 GLU A CA 1
ATOM 1424 C C . GLU A 1 173 ? 0.624 5.583 2.758 1.00 92.19 173 GLU A C 1
ATOM 1426 O O . GLU A 1 173 ? 1.544 5.064 2.132 1.00 92.19 173 GLU A O 1
ATOM 1431 N N . LEU A 1 174 ? -0.198 4.877 3.542 1.00 93.94 174 LEU A N 1
ATOM 1432 C CA . LEU A 1 174 ? -0.068 3.433 3.749 1.00 93.94 174 LEU A CA 1
ATOM 1433 C C . LEU A 1 174 ? -0.270 2.684 2.436 1.00 93.94 174 LEU A C 1
ATOM 1435 O O . LEU A 1 174 ? 0.549 1.849 2.069 1.00 93.94 174 LEU A O 1
ATOM 1439 N N . ILE A 1 175 ? -1.342 3.002 1.712 1.00 94.81 175 ILE A N 1
ATOM 1440 C CA . ILE A 1 175 ? -1.636 2.372 0.424 1.00 94.81 175 ILE A CA 1
ATOM 1441 C C . ILE A 1 175 ? -0.538 2.697 -0.595 1.00 94.81 175 ILE A C 1
ATOM 1443 O O . ILE A 1 175 ? -0.088 1.812 -1.323 1.00 94.81 175 ILE A O 1
ATOM 1447 N N . SER A 1 176 ? -0.054 3.943 -0.607 1.00 93.94 176 SER A N 1
ATOM 1448 C CA . SER A 1 176 ? 1.073 4.336 -1.458 1.00 93.94 176 SER A CA 1
ATOM 1449 C C . SER A 1 176 ? 2.327 3.526 -1.118 1.00 93.94 176 SER A C 1
ATOM 1451 O O . SER A 1 176 ? 2.997 3.033 -2.020 1.00 93.94 176 SER A O 1
ATOM 1453 N N . LEU A 1 177 ? 2.615 3.335 0.172 1.00 93.94 177 LEU A N 1
ATOM 1454 C CA . LEU A 1 177 ? 3.742 2.539 0.651 1.00 93.94 177 LEU A CA 1
ATOM 1455 C C . LEU A 1 177 ? 3.637 1.073 0.217 1.00 93.94 177 LEU A C 1
ATOM 1457 O O . LEU A 1 177 ? 4.634 0.509 -0.221 1.00 93.94 177 LEU A O 1
ATOM 1461 N N . LEU A 1 178 ? 2.445 0.469 0.301 1.00 93.94 178 LEU A N 1
ATOM 1462 C CA . LEU A 1 178 ? 2.213 -0.912 -0.138 1.00 93.94 178 LEU A CA 1
ATOM 1463 C C . LEU A 1 178 ? 2.508 -1.090 -1.629 1.00 93.94 178 LEU A C 1
ATOM 1465 O O . LEU A 1 178 ? 3.169 -2.054 -2.011 1.00 93.94 178 LEU A O 1
ATOM 1469 N N . LEU A 1 179 ? 2.058 -0.152 -2.469 1.00 93.25 179 LEU A N 1
ATOM 1470 C CA . LEU A 1 179 ? 2.348 -0.214 -3.899 1.00 93.25 179 LEU A CA 1
ATOM 1471 C C . LEU A 1 179 ? 3.838 0.016 -4.188 1.00 93.25 179 LEU A C 1
ATOM 1473 O O . LEU A 1 179 ? 4.414 -0.689 -5.009 1.00 93.25 179 LEU A O 1
ATOM 1477 N N . LEU A 1 180 ? 4.476 0.979 -3.519 1.00 91.31 180 LEU A N 1
ATOM 1478 C CA . LEU A 1 180 ? 5.909 1.241 -3.695 1.00 91.31 180 LEU A CA 1
ATOM 1479 C C . LEU A 1 180 ? 6.766 0.039 -3.292 1.00 91.31 180 LEU A C 1
ATOM 1481 O O . LEU A 1 180 ? 7.702 -0.317 -4.003 1.00 91.31 180 LEU A O 1
ATOM 1485 N N . ASP A 1 181 ? 6.427 -0.602 -2.177 1.00 90.88 181 ASP A N 1
ATOM 1486 C CA . ASP A 1 181 ? 7.077 -1.822 -1.709 1.00 90.88 181 ASP A CA 1
ATOM 1487 C C . ASP A 1 181 ? 6.924 -2.963 -2.718 1.00 90.88 181 ASP A C 1
ATOM 1489 O O . ASP A 1 181 ? 7.908 -3.608 -3.071 1.00 90.88 181 ASP A O 1
ATOM 1493 N N . PHE A 1 182 ? 5.716 -3.153 -3.253 1.00 90.94 182 PHE A N 1
ATOM 1494 C CA . PHE A 1 182 ? 5.467 -4.120 -4.316 1.00 90.94 182 PHE A CA 1
ATOM 1495 C C . PHE A 1 182 ? 6.352 -3.869 -5.544 1.00 90.94 182 PHE A C 1
ATOM 1497 O O . PHE A 1 182 ? 7.037 -4.777 -6.015 1.00 90.94 182 PHE A O 1
ATOM 1504 N N . VAL A 1 183 ? 6.382 -2.631 -6.044 1.00 89.69 183 VAL A N 1
ATOM 1505 C CA . VAL A 1 183 ? 7.176 -2.276 -7.228 1.00 89.69 183 VAL A CA 1
ATOM 1506 C C . VAL A 1 183 ? 8.676 -2.455 -6.970 1.00 89.69 183 VAL A C 1
ATOM 1508 O O . VAL A 1 183 ? 9.409 -2.914 -7.849 1.00 89.69 183 VAL A O 1
ATOM 1511 N N . HIS A 1 184 ? 9.138 -2.153 -5.758 1.00 86.56 184 HIS A N 1
ATOM 1512 C CA . HIS A 1 184 ? 10.527 -2.368 -5.368 1.00 86.56 184 HIS A CA 1
ATOM 1513 C C . HIS A 1 184 ? 10.890 -3.861 -5.276 1.00 86.56 184 HIS A C 1
ATOM 1515 O O . HIS A 1 184 ? 11.992 -4.257 -5.652 1.00 86.56 184 HIS A O 1
ATOM 1521 N N . GLU A 1 185 ? 9.968 -4.717 -4.834 1.00 85.50 185 GLU A N 1
ATOM 1522 C CA . GLU A 1 185 ? 10.169 -6.171 -4.853 1.00 85.50 185 GLU A CA 1
ATOM 1523 C C . GLU A 1 185 ? 10.185 -6.746 -6.277 1.00 85.50 185 GLU A C 1
ATOM 1525 O O . GLU A 1 185 ? 10.968 -7.658 -6.562 1.00 85.50 185 GLU A O 1
ATOM 1530 N N . VAL A 1 186 ? 9.399 -6.177 -7.197 1.00 84.94 186 VAL A N 1
ATOM 1531 C CA . VAL A 1 186 ? 9.488 -6.499 -8.632 1.00 84.94 186 VAL A CA 1
ATOM 1532 C C . VAL A 1 186 ? 10.860 -6.100 -9.194 1.00 84.94 186 VAL A C 1
ATOM 1534 O O . VAL A 1 186 ? 11.479 -6.895 -9.901 1.00 84.94 186 VAL A O 1
ATOM 1537 N N . GLU A 1 187 ? 11.390 -4.926 -8.826 1.00 80.94 187 GLU A N 1
ATOM 1538 C CA . GLU A 1 187 ? 12.724 -4.458 -9.248 1.00 80.94 187 GLU A CA 1
ATOM 1539 C C . GLU A 1 187 ? 13.862 -5.382 -8.791 1.00 80.94 187 GLU A C 1
ATOM 1541 O O . GLU A 1 187 ? 14.818 -5.594 -9.536 1.00 80.94 187 GLU A O 1
ATOM 1546 N N . LYS A 1 188 ? 13.757 -5.984 -7.601 1.00 81.88 188 LYS A N 1
ATOM 1547 C CA . LYS A 1 188 ? 14.762 -6.930 -7.080 1.00 81.88 188 LYS A CA 1
ATOM 1548 C C . LYS A 1 188 ? 14.789 -8.281 -7.807 1.00 81.88 188 LYS A C 1
ATOM 1550 O O . LYS A 1 188 ? 15.622 -9.121 -7.473 1.00 81.88 188 LYS A O 1
ATOM 1555 N N . GLY A 1 189 ? 13.902 -8.514 -8.777 1.00 71.62 189 GLY A N 1
ATOM 1556 C CA . GLY A 1 189 ? 13.872 -9.748 -9.568 1.00 71.62 189 GLY A CA 1
ATOM 1557 C C . GLY A 1 189 ? 13.020 -10.872 -8.971 1.00 71.62 189 GLY A C 1
ATOM 1558 O O . GLY A 1 189 ? 13.075 -12.000 -9.453 1.00 71.62 189 GLY A O 1
ATOM 1559 N N . ASN A 1 190 ? 12.174 -10.585 -7.973 1.00 69.44 190 ASN A N 1
ATOM 1560 C CA . ASN A 1 190 ? 11.210 -11.552 -7.424 1.00 69.44 190 ASN A CA 1
ATOM 1561 C C . ASN A 1 190 ? 9.944 -11.711 -8.296 1.00 69.44 190 ASN A C 1
ATOM 1563 O O . ASN A 1 190 ? 8.938 -12.261 -7.840 1.00 69.44 190 ASN A O 1
ATOM 1567 N N . SER A 1 191 ? 9.986 -11.250 -9.550 1.00 69.88 191 SER A N 1
ATOM 1568 C CA . SER A 1 191 ? 8.825 -11.090 -10.430 1.00 69.88 191 SER A CA 1
ATOM 1569 C C . SER A 1 191 ? 8.016 -12.378 -10.587 1.00 69.88 191 SER A C 1
ATOM 1571 O O . SER A 1 191 ? 6.813 -12.355 -10.363 1.00 69.88 191 SER A O 1
ATOM 1573 N N . LYS A 1 192 ? 8.653 -13.525 -10.854 1.00 71.56 192 LYS A N 1
ATOM 1574 C CA . LYS A 1 192 ? 7.945 -14.802 -11.071 1.00 71.56 192 LYS A CA 1
ATOM 1575 C C . LYS A 1 192 ? 7.104 -15.246 -9.867 1.00 71.56 192 LYS A C 1
ATOM 1577 O O . LYS A 1 192 ? 5.948 -15.620 -10.017 1.00 71.56 192 LYS A O 1
ATOM 1582 N N . LYS A 1 193 ? 7.660 -15.158 -8.654 1.00 76.19 193 LYS A N 1
ATOM 1583 C CA . LYS A 1 193 ? 6.947 -15.527 -7.419 1.00 76.19 193 LYS A CA 1
ATOM 1584 C C . LYS A 1 193 ? 5.770 -14.588 -7.150 1.00 76.19 193 LYS A C 1
ATOM 1586 O O . LYS A 1 193 ? 4.732 -15.027 -6.665 1.00 76.19 193 LYS A O 1
ATOM 1591 N N . ILE A 1 194 ? 5.961 -13.303 -7.431 1.00 74.56 194 ILE A N 1
ATOM 1592 C CA . ILE A 1 194 ? 4.943 -12.268 -7.254 1.00 74.56 194 ILE A CA 1
ATOM 1593 C C . ILE A 1 194 ? 3.811 -12.453 -8.274 1.00 74.56 194 ILE A C 1
ATOM 1595 O O . ILE A 1 194 ? 2.644 -12.385 -7.898 1.00 74.56 194 ILE A O 1
ATOM 1599 N N . MET A 1 195 ? 4.140 -12.768 -9.529 1.00 73.88 195 MET A N 1
ATOM 1600 C CA . MET A 1 195 ? 3.154 -13.100 -10.562 1.00 73.88 195 MET A CA 1
ATOM 1601 C C . MET A 1 195 ? 2.281 -14.282 -10.137 1.00 73.88 195 MET A C 1
ATOM 1603 O O . MET A 1 195 ? 1.059 -14.160 -10.125 1.00 73.88 195 MET A O 1
ATOM 1607 N N . ASP A 1 196 ? 2.891 -15.384 -9.689 1.00 75.00 196 ASP A N 1
ATOM 1608 C CA . ASP A 1 196 ? 2.147 -16.559 -9.217 1.00 75.00 196 ASP A CA 1
ATOM 1609 C C . ASP A 1 196 ? 1.205 -16.225 -8.045 1.00 75.00 196 ASP A C 1
ATOM 1611 O O . ASP A 1 196 ? 0.151 -16.845 -7.892 1.00 75.00 196 ASP A O 1
ATOM 1615 N N . GLN A 1 197 ? 1.577 -15.268 -7.188 1.00 75.44 197 GLN A N 1
ATOM 1616 C CA . GLN A 1 197 ? 0.728 -14.813 -6.084 1.00 75.44 197 GLN A CA 1
ATOM 1617 C C . GLN A 1 197 ? -0.470 -14.002 -6.574 1.00 75.44 197 GLN A C 1
ATOM 1619 O O . GLN A 1 197 ? -1.567 -14.212 -6.062 1.00 75.44 197 GLN A O 1
ATOM 1624 N N . ILE A 1 198 ? -0.269 -13.120 -7.556 1.00 74.44 198 ILE A N 1
ATOM 1625 C CA . ILE A 1 198 ? -1.337 -12.301 -8.143 1.00 74.44 198 ILE A CA 1
ATOM 1626 C C . ILE A 1 198 ? -2.341 -13.180 -8.891 1.00 74.44 198 ILE A C 1
ATOM 1628 O O . ILE A 1 198 ? -3.547 -13.056 -8.673 1.00 74.44 198 ILE A O 1
ATOM 1632 N N . ILE A 1 199 ? -1.847 -14.115 -9.709 1.00 72.44 199 ILE A N 1
ATOM 1633 C CA . ILE A 1 199 ? -2.692 -15.043 -10.474 1.00 72.44 199 ILE A CA 1
ATOM 1634 C C . ILE A 1 199 ? -3.554 -15.890 -9.531 1.00 72.44 199 ILE A C 1
ATOM 1636 O O . ILE A 1 199 ? -4.727 -16.095 -9.797 1.00 72.44 199 ILE A O 1
ATOM 1640 N N . LYS A 1 200 ? -3.008 -16.348 -8.396 1.00 76.56 200 LYS A N 1
ATOM 1641 C CA . LYS A 1 200 ? -3.771 -17.131 -7.405 1.00 76.56 200 LYS A CA 1
ATOM 1642 C C . LYS A 1 200 ? -4.785 -16.317 -6.604 1.00 76.56 200 LYS A C 1
ATOM 1644 O O . LYS A 1 200 ? -5.667 -16.913 -5.991 1.00 76.56 200 LYS A O 1
ATOM 1649 N N . SER A 1 201 ? -4.595 -15.002 -6.497 1.00 63.38 201 SER A N 1
ATOM 1650 C CA . SER A 1 201 ? -5.500 -14.122 -5.749 1.00 63.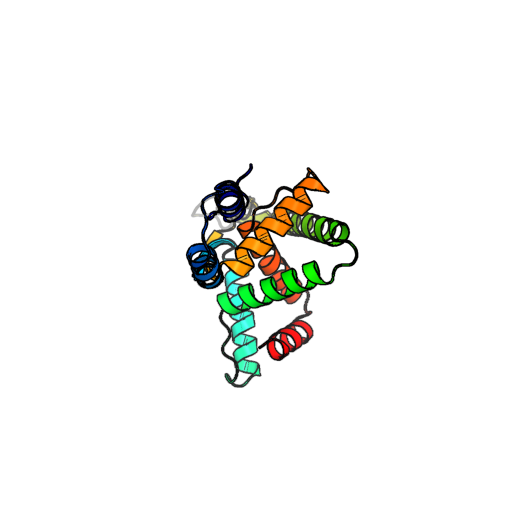38 201 SER A CA 1
ATOM 1651 C C . SER A 1 201 ? -6.651 -13.566 -6.583 1.00 63.38 201 SER A C 1
ATOM 1653 O O . SER A 1 201 ? -7.569 -12.997 -5.994 1.00 63.38 201 SER A O 1
ATOM 1655 N N . THR A 1 202 ? -6.570 -13.704 -7.908 1.00 55.72 202 THR A N 1
ATOM 1656 C CA . THR A 1 202 ? -7.608 -13.299 -8.865 1.00 55.72 202 THR A CA 1
ATOM 1657 C C . THR A 1 202 ? -8.581 -14.453 -9.077 1.00 55.72 202 THR A C 1
ATOM 1659 O O . THR A 1 202 ? -9.801 -14.188 -9.109 1.00 55.72 202 THR A O 1
#

Nearest PDB structures (foldseek):
  6oaw-assembly1_B  TM=4.213E-01  e=2.959E-01  Ruminococcus sp.
  8p5x-assembly1_A  TM=2.329E-01  e=2.492E-01  Corynebacterium glutamicum ATCC 13032
  8p5v-assembly1_A  TM=2.544E-01  e=5.883E-01  Corynebacterium glutamicum ATCC 13032

Sequence (202 aa):
MRSLSQINLLSKGLNELADEKRGIHSYLLGKFEKYSRCYLDIRLPHYEILRAKSFLDDVMELTDHSIMITIEDLVGTLYDQFLNQVRHAAKISTLGTKVLKKKEELEGNSNKIVTSFEQINPNHWALVEKKVPAKVKRKIIRIEMHRKYIERGEIFLYDMTKIMPEFQLTLEELISLLLLDFVHEVEKGNSKKIMDQIIKST

Solvent-accessible surface area (backbone atoms only — not comparable to full-atom values): 11804 Å² total; per-residue (Å²): 133,83,78,39,41,99,80,38,54,57,63,51,52,53,53,60,66,68,51,82,86,67,56,76,68,54,59,56,51,55,61,57,56,40,64,37,76,39,78,46,74,27,70,43,48,50,65,62,55,53,52,49,50,54,53,42,51,53,52,21,62,76,48,74,60,74,53,86,69,51,74,56,53,50,52,51,50,55,48,50,54,49,53,52,46,64,74,68,44,92,52,63,66,63,54,51,53,53,53,52,52,51,49,54,54,52,57,63,64,66,70,50,70,38,81,42,74,47,72,82,46,99,92,49,93,61,63,45,86,40,80,40,75,56,82,75,56,68,43,77,45,80,36,78,45,42,38,55,58,56,41,52,50,40,51,51,49,52,55,41,34,73,78,36,78,83,56,81,68,37,50,44,55,50,54,38,46,54,52,51,52,52,48,52,45,43,71,74,66,48,42,70,66,52,49,57,51,53,64,73,73,108

Secondary structure (DSSP, 8-state):
----SSS-HHHHHHHHHH-----HHHHHHHHHHTT-EEEEEEEEEHHHHHHHHHHHHHHHHHTTTSS---HHHHHHHHHHHHHHHHHH-S-HHHHHHHHHHHHHHHHHHH--EEEEEEES-TT--PEEEEEEE----EEEEEEEEEHHHHHHHHHHHHHHHHH-TT----HHHHHHHHHHHHHHHHHTT-HHHHHHHHHHH-

pLDDT: mean 81.17, std 11.81, range [55.34, 94.81]

Mean predicted aligned error: 9.39 Å

Organism: NCBI:txid248903

Radius of gyration: 21.29 Å; Cα contacts (8 Å, |Δi|>4): 184; chains: 1; bounding box: 67×45×51 Å

Foldseek 3Di:
DDAQFPVSVVVVVVVVVVPPPDDPVNVVVVVVLQQDKDKGKAKAFPVLQVLVVVLQVVLCVVVVNPDRDDPLNVLVLLLVVVLVCCVPPPDLLVVLVVLVVLVVVLVVVQQDFDFDWDDPDPPDPDTDTDGDGPPGDMDIDMHMDGNNSQNSLSVSLVVNCVVPVPSDHHSSRSSNSSSSVVSVCVVVVCSVVVSVVVVVSD